Protein AF-0000000075452013 (afdb_homodimer)

Foldseek 3Di:
DKKKKK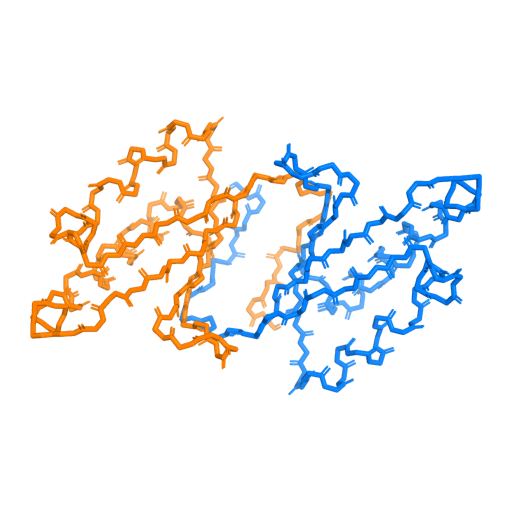AFADDPVCVVQVVVLVVLVVVCCVVQFWVDKDDDPVDPRMIITDGDDPDPVRVVVSVCPRPRVVVVGIDMDMDDDDDPDDDPDDPD/DKKKKKAFADDPVCVVQVVVLVVLVVVCCVVQFWVDKDDDPVDPRMIITDGDDPDPVRVVVSVCPRPRVVVVGIDMDMDDDDDPDDDPDDPD

InterPro domains:
  IPR005545 YCII-related [PF03795] (11-81)
  IPR011008 Dimeric alpha-beta barrel [SSF54909] (1-82)

Solvent-accessible surface area (backbone atoms only — not comparable to full-atom values): 9706 Å² total; per-residue (Å²): 72,33,44,33,41,34,42,43,48,84,51,72,67,38,64,73,39,45,67,58,36,49,51,45,53,49,49,39,32,75,69,59,34,32,42,30,34,29,45,33,71,69,46,84,56,28,31,39,34,35,33,50,57,96,39,71,67,58,41,49,57,59,54,62,67,31,57,40,47,73,70,67,29,39,47,79,47,78,39,40,29,52,66,75,45,69,46,63,64,67,87,114,72,34,44,33,41,33,42,44,47,84,51,70,67,39,65,74,40,45,68,59,34,50,51,45,54,50,50,39,32,75,71,58,34,32,41,30,32,29,44,33,70,68,47,82,56,26,32,38,34,34,33,50,56,96,40,72,67,57,42,51,58,59,54,62,67,32,59,42,48,73,70,69,27,39,48,79,47,78,38,41,30,52,68,74,45,70,46,64,64,68,87,116

Organism: Prevotella dentalis (strain ATCC 49559 / DSM 3688 / JCM 13448 / NCTC 12043 / ES 2772) (NCBI:txid908937)

Structure (mmCIF, N/CA/C/O backbone):
data_AF-0000000075452013-model_v1
#
loop_
_entity.id
_entity.type
_entity.pdbx_description
1 polymer 'YCII-related domain-containing protein'
#
loop_
_atom_site.group_PDB
_atom_site.id
_atom_site.type_symbol
_atom_site.label_atom_id
_atom_site.label_alt_id
_atom_site.label_comp_id
_atom_site.label_asym_id
_atom_site.label_entity_id
_atom_site.label_seq_id
_atom_site.pdbx_PDB_ins_code
_atom_site.Cartn_x
_atom_site.Cartn_y
_atom_site.Cartn_z
_atom_site.occupancy
_atom_site.B_iso_or_equiv
_atom_site.auth_seq_id
_atom_site.auth_comp_id
_atom_site.auth_asym_id
_atom_site.auth_atom_id
_atom_site.pdbx_PDB_model_num
ATOM 1 N N . MET A 1 1 ? -8.961 0.998 -5.355 1 97.12 1 MET A N 1
ATOM 2 C CA . MET A 1 1 ? -7.574 0.54 -5.305 1 97.12 1 MET A CA 1
ATOM 3 C C . MET A 1 1 ? -7.34 -0.344 -4.082 1 97.12 1 MET A C 1
ATOM 5 O O . MET A 1 1 ? -8.102 -0.283 -3.113 1 97.12 1 MET A O 1
ATOM 9 N N . PHE A 1 2 ? -6.344 -1.222 -4.195 1 98.69 2 PHE A N 1
ATOM 10 C CA . PHE A 1 2 ? -6.074 -2.162 -3.115 1 98.69 2 PHE A CA 1
ATOM 11 C C . PHE A 1 2 ? -4.578 -2.238 -2.826 1 98.69 2 PHE A C 1
ATOM 13 O O . PHE A 1 2 ? -3.76 -2.166 -3.744 1 98.69 2 PHE A O 1
ATOM 20 N N . ILE A 1 3 ? -4.238 -2.389 -1.562 1 98.62 3 ILE A N 1
ATOM 21 C CA . ILE A 1 3 ? -2.92 -2.824 -1.12 1 98.62 3 ILE A CA 1
ATOM 22 C C . ILE A 1 3 ? -2.986 -4.273 -0.643 1 98.62 3 ILE A C 1
ATOM 24 O O . ILE A 1 3 ? -3.836 -4.625 0.181 1 98.62 3 ILE A O 1
ATOM 28 N N . VAL A 1 4 ? -2.129 -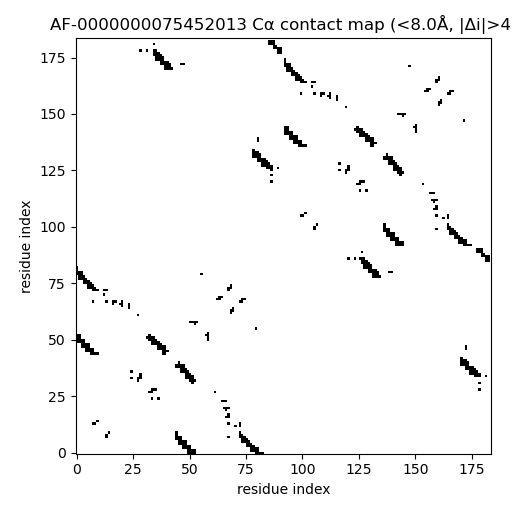5.027 -1.164 1 98.88 4 VAL A N 1
ATOM 29 C CA . VAL A 1 4 ? -2.068 -6.438 -0.792 1 98.88 4 VAL A CA 1
ATOM 30 C C . VAL A 1 4 ? -0.715 -6.746 -0.155 1 98.88 4 VAL A C 1
ATOM 32 O O . VAL A 1 4 ? 0.332 -6.508 -0.762 1 98.88 4 VAL A O 1
ATOM 35 N N . ASP A 1 5 ? -0.75 -7.168 1.035 1 98.62 5 ASP A N 1
ATOM 36 C CA . ASP A 1 5 ? 0.431 -7.723 1.688 1 98.62 5 ASP A CA 1
ATOM 37 C C . ASP A 1 5 ? 0.481 -9.242 1.531 1 98.62 5 ASP A C 1
ATOM 39 O O . ASP A 1 5 ? -0.465 -9.938 1.898 1 98.62 5 ASP A O 1
ATOM 43 N N . ALA A 1 6 ? 1.51 -9.711 0.998 1 98.81 6 ALA A N 1
ATOM 44 C CA . ALA A 1 6 ? 1.697 -11.141 0.771 1 98.81 6 ALA A CA 1
ATOM 45 C C . ALA A 1 6 ? 2.715 -11.727 1.748 1 98.81 6 ALA A C 1
ATOM 47 O O . ALA A 1 6 ? 3.922 -11.523 1.587 1 98.81 6 ALA A O 1
ATOM 48 N N . LYS A 1 7 ? 2.258 -12.477 2.678 1 98.81 7 LYS A N 1
ATOM 49 C CA . LYS A 1 7 ? 3.145 -13.188 3.6 1 98.81 7 LYS A CA 1
ATOM 50 C C . LYS A 1 7 ? 3.488 -14.578 3.076 1 98.81 7 LYS A C 1
ATOM 52 O O . LYS A 1 7 ? 2.627 -15.453 3.02 1 98.81 7 LYS A O 1
ATOM 57 N N . VAL A 1 8 ? 4.715 -14.758 2.777 1 98.75 8 VAL A N 1
ATOM 58 C CA . VAL A 1 8 ? 5.152 -15.992 2.143 1 98.75 8 VAL A CA 1
ATOM 59 C C . VAL A 1 8 ? 5.805 -16.906 3.18 1 98.75 8 VAL A C 1
ATOM 61 O O . VAL A 1 8 ? 6.617 -16.453 3.992 1 98.75 8 VAL A O 1
ATOM 64 N N . THR A 1 9 ? 5.449 -18.141 3.203 1 98.44 9 THR A N 1
ATOM 65 C CA . THR A 1 9 ? 6.062 -19.156 4.062 1 98.44 9 THR A CA 1
ATOM 66 C C . THR A 1 9 ? 7.293 -19.766 3.395 1 98.44 9 THR A C 1
ATOM 68 O O . THR A 1 9 ? 7.176 -20.453 2.379 1 98.44 9 THR A O 1
ATOM 71 N N . PRO A 1 10 ? 8.367 -19.516 4.012 1 97.75 10 PRO A N 1
ATOM 72 C CA . PRO A 1 10 ? 9.57 -20.062 3.383 1 97.75 10 PRO A CA 1
ATOM 73 C C . PRO A 1 10 ? 9.625 -21.594 3.443 1 97.75 10 PRO A C 1
ATOM 75 O O . PRO A 1 10 ? 9.062 -22.188 4.359 1 97.75 10 PRO A O 1
ATOM 78 N N . GLY A 1 11 ? 10.305 -22.203 2.492 1 97.69 11 GLY A N 1
ATOM 79 C CA . GLY A 1 11 ? 10.484 -23.641 2.434 1 97.69 11 GLY A CA 1
ATOM 80 C C . GLY A 1 11 ? 10.789 -24.156 1.035 1 97.69 11 GLY A C 1
ATOM 81 O O . GLY A 1 11 ? 10.859 -23.375 0.088 1 97.69 11 GLY A O 1
ATOM 82 N N . GLU A 1 12 ? 10.984 -25.406 0.966 1 97.81 12 GLU A N 1
ATOM 83 C CA . GLU A 1 12 ? 11.344 -26.031 -0.303 1 97.81 12 GLU A CA 1
ATOM 84 C C . GLU A 1 12 ? 10.227 -25.859 -1.33 1 97.81 12 GLU A C 1
ATOM 86 O O . GLU A 1 12 ? 10.484 -25.594 -2.502 1 97.81 12 GLU A O 1
ATOM 91 N N . GLN A 1 13 ? 9.023 -25.984 -0.861 1 98 13 GLN A N 1
ATOM 92 C CA . GLN A 1 13 ? 7.898 -25.828 -1.774 1 98 13 GLN A CA 1
ATOM 93 C C . GLN A 1 13 ? 7.836 -24.406 -2.342 1 98 13 GLN A C 1
ATOM 95 O O . GLN A 1 13 ? 7.652 -24.234 -3.547 1 98 13 GLN A O 1
ATOM 100 N N . THR A 1 14 ? 7.988 -23.484 -1.478 1 98.31 14 THR A N 1
ATOM 101 C CA . THR A 1 14 ? 8.008 -22.094 -1.912 1 98.31 14 THR A CA 1
ATOM 102 C C . THR A 1 14 ? 9.125 -21.859 -2.924 1 98.31 14 THR A C 1
ATOM 104 O O . THR A 1 14 ? 8.898 -21.266 -3.984 1 98.31 14 THR A O 1
ATOM 107 N N . ARG A 1 15 ? 10.266 -22.422 -2.629 1 97.75 15 ARG A N 1
ATOM 108 C CA . ARG A 1 15 ? 11.414 -22.219 -3.498 1 97.75 15 ARG A CA 1
ATOM 109 C C . ARG A 1 15 ? 11.164 -22.812 -4.883 1 97.75 15 ARG A C 1
ATOM 111 O O . ARG A 1 15 ? 11.617 -22.25 -5.887 1 97.75 15 ARG A O 1
ATOM 118 N N . SER A 1 16 ? 10.492 -23.859 -4.883 1 98.06 16 SER A N 1
ATOM 119 C CA . SER A 1 16 ? 10.219 -24.531 -6.148 1 98.06 16 SER A CA 1
ATOM 120 C C . SER A 1 16 ? 9.172 -23.781 -6.965 1 98.06 16 SER A C 1
ATOM 122 O O . SER A 1 16 ? 9.055 -23.984 -8.172 1 98.06 16 SER A O 1
ATOM 124 N N . LEU A 1 17 ? 8.391 -22.844 -6.344 1 98.5 17 LEU A N 1
ATOM 125 C CA . LEU A 1 17 ? 7.246 -22.219 -7.004 1 98.5 17 LEU A CA 1
ATOM 126 C C . LEU A 1 17 ? 7.496 -20.734 -7.238 1 98.5 17 LEU A C 1
ATOM 128 O O . LEU A 1 17 ? 6.691 -20.062 -7.883 1 98.5 17 LEU A O 1
ATOM 132 N N . ILE A 1 18 ? 8.594 -20.25 -6.84 1 97.75 18 ILE A N 1
ATOM 133 C CA . ILE A 1 18 ? 8.844 -18.812 -6.832 1 97.75 18 ILE A CA 1
ATOM 134 C C . ILE A 1 18 ? 8.852 -18.281 -8.266 1 97.75 18 ILE A C 1
ATOM 136 O O . ILE A 1 18 ? 8.312 -17.203 -8.539 1 97.75 18 ILE A O 1
ATOM 140 N N . SER A 1 19 ? 9.5 -19.031 -9.195 1 98.19 19 SER A N 1
ATOM 141 C CA . SER A 1 19 ? 9.547 -18.578 -10.586 1 98.19 19 SER A CA 1
ATOM 142 C C . SER A 1 19 ? 8.148 -18.5 -11.188 1 98.19 19 SER A C 1
ATOM 144 O O . SER A 1 19 ? 7.836 -17.547 -11.906 1 98.19 19 SER A O 1
ATOM 146 N N . VAL A 1 20 ? 7.301 -19.422 -10.914 1 98.38 20 VAL A N 1
ATOM 147 C CA . VAL A 1 20 ? 5.941 -19.422 -11.445 1 98.38 20 VAL A CA 1
ATOM 148 C C . VAL A 1 20 ? 5.113 -18.328 -10.773 1 98.38 20 VAL A C 1
ATOM 150 O O . VAL A 1 20 ? 4.254 -17.719 -11.406 1 98.38 20 VAL A O 1
ATOM 153 N N . HIS A 1 21 ? 5.363 -18.156 -9.516 1 98.62 21 HIS A N 1
ATOM 154 C CA . HIS A 1 21 ? 4.75 -17.031 -8.812 1 98.62 21 HIS A CA 1
ATOM 155 C C . HIS A 1 21 ? 5.105 -15.703 -9.469 1 98.62 21 HIS A C 1
ATOM 157 O O . HIS A 1 21 ? 4.234 -14.859 -9.688 1 98.62 21 HIS A O 1
ATOM 163 N N . GLU A 1 22 ? 6.344 -15.562 -9.797 1 98.19 22 GLU A N 1
ATOM 164 C CA . GLU A 1 22 ? 6.789 -14.344 -10.461 1 98.19 22 GLU A CA 1
ATOM 165 C C . GLU A 1 22 ? 6.102 -14.164 -11.812 1 98.19 22 GLU A C 1
ATOM 167 O O . GLU A 1 22 ? 5.73 -13.055 -12.18 1 98.19 22 GLU A O 1
ATOM 172 N N . GLU A 1 23 ? 5.969 -15.234 -12.555 1 98.69 23 GLU A N 1
ATOM 173 C CA . GLU A 1 23 ? 5.258 -15.195 -13.828 1 98.69 23 GLU A CA 1
ATOM 174 C C . GLU A 1 23 ? 3.807 -14.773 -13.633 1 98.69 23 GLU A C 1
ATOM 176 O O . GLU A 1 23 ? 3.275 -13.984 -14.43 1 98.69 23 GLU A O 1
ATOM 181 N N . PHE A 1 24 ? 3.232 -15.289 -12.594 1 98.88 24 PHE A N 1
ATOM 182 C CA . PHE A 1 24 ? 1.869 -14.914 -12.242 1 98.88 24 PHE A CA 1
ATOM 183 C C . PHE A 1 24 ? 1.77 -13.406 -11.992 1 98.88 24 PHE A C 1
ATOM 185 O O . PHE A 1 24 ? 0.885 -12.742 -12.531 1 98.88 24 PHE A O 1
ATOM 192 N N . LEU A 1 25 ? 2.688 -12.844 -11.195 1 98.81 25 LEU A N 1
ATOM 193 C CA . LEU A 1 25 ? 2.691 -11.422 -10.891 1 98.81 25 LEU A CA 1
ATOM 194 C C . LEU A 1 25 ? 2.832 -10.594 -12.164 1 98.81 25 LEU A C 1
ATOM 196 O O . LEU A 1 25 ? 2.094 -9.625 -12.367 1 98.81 25 LEU A O 1
ATOM 200 N N . ASN A 1 26 ? 3.758 -11.062 -12.984 1 98.69 26 ASN A N 1
ATOM 201 C CA . ASN A 1 26 ? 3.994 -10.352 -14.234 1 98.69 26 ASN A CA 1
ATOM 202 C C . ASN A 1 26 ? 2.766 -10.383 -15.141 1 98.69 26 ASN A C 1
ATOM 204 O O . ASN A 1 26 ? 2.432 -9.391 -15.781 1 98.69 26 ASN A O 1
ATOM 208 N N . LYS A 1 27 ? 2.141 -11.523 -15.211 1 98.75 27 LYS A N 1
ATOM 209 C CA . LYS A 1 27 ? 0.938 -11.664 -16.016 1 98.75 27 LYS A CA 1
ATOM 210 C C . LYS A 1 27 ? -0.158 -10.711 -15.555 1 98.75 27 LYS A C 1
ATOM 212 O O . LYS A 1 27 ? -0.763 -10.008 -16.359 1 98.75 27 LYS A O 1
ATOM 217 N N . LYS A 1 28 ? -0.445 -10.695 -14.281 1 98.62 28 LYS A N 1
ATOM 218 C CA . LYS A 1 28 ? -1.483 -9.828 -13.727 1 98.62 28 LYS A CA 1
ATOM 219 C C . LYS A 1 28 ? -1.13 -8.352 -13.914 1 98.62 28 LYS A C 1
ATOM 221 O O . LYS A 1 28 ? -2.014 -7.516 -14.102 1 98.62 28 LYS A O 1
ATOM 226 N N . PHE A 1 29 ? 0.162 -8.062 -13.852 1 98.31 29 PHE A N 1
ATOM 227 C CA . PHE A 1 29 ? 0.644 -6.719 -14.141 1 98.31 29 PHE A CA 1
ATOM 228 C C . PHE A 1 29 ? 0.36 -6.34 -15.586 1 98.31 29 PHE A C 1
ATOM 230 O O . PHE A 1 29 ? -0.188 -5.27 -15.859 1 98.31 29 PHE A O 1
ATOM 237 N N . ASP A 1 30 ? 0.65 -7.242 -16.484 1 97.62 30 ASP A N 1
ATOM 238 C CA . ASP A 1 30 ? 0.463 -7 -17.906 1 97.62 30 ASP A CA 1
ATOM 239 C C . ASP A 1 30 ? -1.019 -6.871 -18.25 1 97.62 30 ASP A C 1
ATOM 241 O O . ASP A 1 30 ? -1.382 -6.168 -19.203 1 97.62 30 ASP A O 1
ATOM 245 N N . GLU A 1 31 ? -1.839 -7.504 -17.484 1 97.25 31 GLU A N 1
ATOM 246 C CA . GLU A 1 31 ? -3.285 -7.422 -17.656 1 97.25 31 GLU A CA 1
ATOM 247 C C . GLU A 1 31 ? -3.838 -6.117 -17.094 1 97.25 31 GLU A C 1
ATOM 249 O O . GLU A 1 31 ? -5.016 -5.801 -17.281 1 97.25 31 GLU A O 1
ATOM 254 N N . GLY A 1 32 ? -3.062 -5.395 -16.344 1 96.06 32 GLY A N 1
ATOM 255 C CA . GLY A 1 32 ? -3.463 -4.105 -15.805 1 96.06 32 GLY A CA 1
ATOM 256 C C . GLY A 1 32 ? -4.098 -4.203 -14.43 1 96.06 32 GLY A C 1
ATOM 257 O O . GLY A 1 32 ? -4.586 -3.207 -13.898 1 96.06 32 GLY A O 1
ATOM 258 N N . ILE A 1 33 ? -4.105 -5.367 -13.867 1 97.69 33 ILE A N 1
ATOM 259 C CA . ILE A 1 33 ? -4.727 -5.598 -12.562 1 97.69 33 ILE A CA 1
ATOM 260 C C . ILE A 1 33 ? -3.783 -5.145 -11.453 1 97.69 33 ILE A C 1
ATOM 262 O O . ILE A 1 33 ? -4.195 -4.445 -10.523 1 97.69 33 ILE A O 1
ATOM 266 N N . PHE A 1 34 ? -2.506 -5.617 -11.57 1 98.44 34 PHE A N 1
ATOM 267 C CA . PHE A 1 34 ? -1.479 -5.109 -10.672 1 98.44 34 PHE A CA 1
ATOM 268 C C . PHE A 1 34 ? -0.802 -3.879 -11.266 1 98.44 34 PHE A C 1
ATOM 270 O O . PHE A 1 34 ? -0.342 -3.91 -12.406 1 98.44 34 PHE A O 1
ATOM 277 N N . VAL A 1 35 ? -0.762 -2.824 -10.508 1 97.06 35 VAL A N 1
ATOM 278 C CA . VAL A 1 35 ? -0.152 -1.607 -11.039 1 97.06 35 VAL A CA 1
ATOM 279 C C . VAL A 1 35 ? 1.26 -1.452 -10.477 1 97.06 35 VAL A C 1
ATOM 281 O O . VAL A 1 35 ? 2.066 -0.689 -11.016 1 97.06 35 VAL A O 1
ATOM 284 N N . MET A 1 36 ? 1.529 -2.172 -9.383 1 97.62 36 MET A N 1
ATOM 285 C CA . MET A 1 36 ? 2.846 -2.207 -8.758 1 97.62 36 MET A CA 1
ATOM 286 C C . MET A 1 36 ? 3.012 -3.463 -7.906 1 97.62 36 MET A C 1
ATOM 288 O O . MET A 1 36 ? 2.062 -3.908 -7.254 1 97.62 36 MET A O 1
ATOM 292 N N . PHE A 1 37 ? 4.172 -3.988 -7.906 1 98.56 37 PHE A N 1
ATOM 293 C CA . PHE A 1 37 ? 4.457 -5.074 -6.977 1 98.56 37 PHE A CA 1
ATOM 294 C C . PHE A 1 37 ? 5.957 -5.203 -6.738 1 98.56 37 PHE A C 1
ATOM 296 O O . PHE A 1 37 ? 6.762 -4.719 -7.535 1 98.56 37 PHE A O 1
ATOM 303 N N . GLY A 1 38 ? 6.277 -5.824 -5.625 1 98.31 38 GLY A N 1
ATOM 304 C CA . GLY A 1 38 ? 7.676 -6.047 -5.289 1 98.31 38 GLY A CA 1
ATOM 305 C C . GLY A 1 38 ? 7.871 -6.617 -3.898 1 98.31 38 GLY A C 1
ATOM 306 O O . GLY A 1 38 ? 6.902 -6.891 -3.189 1 98.31 38 GLY A O 1
ATOM 307 N N . LEU A 1 39 ? 9.094 -6.785 -3.516 1 98.19 39 LEU A N 1
ATOM 308 C CA . LEU A 1 39 ? 9.445 -7.371 -2.227 1 98.19 39 LEU A CA 1
ATOM 309 C C . LEU A 1 39 ? 9.406 -6.32 -1.122 1 98.19 39 LEU A C 1
ATOM 311 O O . LEU A 1 39 ? 9.859 -5.188 -1.318 1 98.19 39 LEU A O 1
ATOM 315 N N . ASN A 1 40 ? 8.805 -6.684 0.011 1 98.5 40 ASN A N 1
ATOM 316 C CA . ASN A 1 40 ? 8.844 -5.836 1.195 1 98.5 40 ASN A CA 1
ATOM 317 C C . ASN A 1 40 ? 10.211 -5.871 1.866 1 98.5 40 ASN A C 1
ATOM 319 O O . ASN A 1 40 ? 10.805 -6.941 2.016 1 98.5 40 ASN A O 1
ATOM 323 N N . LYS A 1 41 ? 10.703 -4.75 2.195 1 98 41 LYS A N 1
ATOM 324 C CA . LYS A 1 41 ? 12.039 -4.668 2.775 1 98 41 LYS A CA 1
ATOM 325 C C . LYS A 1 41 ? 11.977 -4.543 4.297 1 98 41 LYS A C 1
ATOM 327 O O . LYS A 1 41 ? 12.984 -4.723 4.98 1 98 41 LYS A O 1
ATOM 332 N N . THR A 1 42 ? 10.773 -4.215 4.785 1 98.06 42 THR A N 1
ATOM 333 C CA . THR A 1 42 ? 10.57 -4.039 6.219 1 98.06 42 THR A CA 1
ATOM 334 C C . THR A 1 42 ? 10.234 -5.371 6.883 1 98.06 42 THR A C 1
ATOM 336 O O . THR A 1 42 ? 10.719 -5.66 7.98 1 98.06 42 THR A O 1
ATOM 339 N N . LEU A 1 43 ? 9.438 -6.195 6.23 1 96.88 43 LEU A N 1
ATOM 340 C CA . LEU A 1 43 ? 8.992 -7.492 6.73 1 96.88 43 LEU A CA 1
ATOM 341 C C . LEU A 1 43 ? 9.633 -8.625 5.938 1 96.88 43 LEU A C 1
ATOM 343 O O . LEU A 1 43 ? 9.656 -8.594 4.703 1 96.88 43 LEU A O 1
ATOM 347 N N . GLU A 1 44 ? 10.133 -9.648 6.594 1 96.88 44 GLU A N 1
ATOM 348 C CA . GLU A 1 44 ? 10.742 -10.797 5.93 1 96.88 44 GLU A CA 1
ATOM 349 C C . GLU A 1 44 ? 9.688 -11.672 5.262 1 96.88 44 GLU A C 1
ATOM 351 O O . GLU A 1 44 ? 8.602 -11.875 5.809 1 96.88 44 GLU A O 1
ATOM 356 N N . TRP A 1 45 ? 10.07 -12.102 4.105 1 97.81 45 TRP A N 1
ATOM 357 C CA . TRP A 1 45 ? 9.227 -13.016 3.348 1 97.81 45 TRP A CA 1
ATOM 358 C C . TRP A 1 45 ? 7.84 -12.422 3.113 1 97.81 45 TRP A C 1
ATOM 360 O O . TRP A 1 45 ? 6.824 -13.102 3.273 1 97.81 45 TRP A O 1
ATOM 370 N N . HIS A 1 46 ? 7.859 -11.156 2.885 1 98.62 46 HIS A N 1
ATOM 371 C CA . HIS A 1 46 ? 6.637 -10.461 2.504 1 98.62 46 HIS A CA 1
ATOM 372 C C . HIS A 1 46 ? 6.785 -9.789 1.142 1 98.62 46 HIS A C 1
ATOM 374 O O . HIS A 1 46 ? 7.879 -9.352 0.776 1 98.62 46 HIS A O 1
ATOM 380 N N . GLY A 1 47 ? 5.723 -9.719 0.396 1 98.56 47 GLY A N 1
ATOM 381 C CA . GLY A 1 47 ? 5.602 -8.93 -0.816 1 98.56 47 GLY A CA 1
ATOM 382 C C . GLY A 1 47 ? 4.488 -7.902 -0.75 1 98.56 47 GLY A C 1
ATOM 383 O O . GLY A 1 47 ? 3.58 -8.016 0.078 1 98.56 47 GLY A O 1
ATOM 384 N N . THR A 1 48 ? 4.633 -6.941 -1.562 1 98.69 48 THR A N 1
ATOM 385 C CA . THR A 1 48 ? 3.645 -5.875 -1.652 1 98.69 48 THR A CA 1
ATOM 386 C C . THR A 1 48 ? 3.086 -5.773 -3.068 1 98.69 48 THR A C 1
ATOM 388 O O . THR A 1 48 ? 3.842 -5.801 -4.043 1 98.69 48 THR A O 1
ATOM 391 N N . ILE A 1 49 ? 1.815 -5.691 -3.156 1 98.81 49 ILE A N 1
ATOM 392 C CA . ILE A 1 49 ? 1.121 -5.488 -4.422 1 98.81 49 ILE A CA 1
ATOM 393 C C . ILE A 1 49 ? 0.136 -4.328 -4.293 1 98.81 49 ILE A C 1
ATOM 395 O O . ILE A 1 49 ? -0.608 -4.246 -3.312 1 98.81 49 ILE A O 1
ATOM 399 N N . ILE A 1 50 ? 0.16 -3.42 -5.168 1 98.5 50 ILE A N 1
ATOM 400 C CA . ILE A 1 50 ? -0.914 -2.451 -5.363 1 98.5 50 ILE A CA 1
ATOM 401 C C . ILE A 1 50 ? -1.725 -2.818 -6.602 1 98.5 50 ILE A C 1
ATOM 403 O O . ILE A 1 50 ? -1.16 -3.057 -7.672 1 98.5 50 ILE A O 1
ATOM 407 N N . ALA A 1 51 ? -3.018 -2.875 -6.465 1 98.5 51 ALA A N 1
ATOM 408 C CA . ALA A 1 51 ? -3.85 -3.434 -7.527 1 98.5 51 ALA A CA 1
ATOM 409 C C . ALA A 1 51 ? -5.09 -2.574 -7.762 1 98.5 51 ALA A C 1
ATOM 411 O O . ALA A 1 51 ? -5.516 -1.833 -6.875 1 98.5 51 ALA A O 1
ATOM 412 N N . LYS A 1 52 ? -5.594 -2.645 -8.961 1 96.81 52 LYS A N 1
ATOM 413 C CA . LYS A 1 52 ? -6.883 -2.098 -9.375 1 96.81 52 LYS A CA 1
ATOM 414 C C . LYS A 1 52 ? -7.867 -3.213 -9.719 1 96.81 52 LYS A C 1
ATOM 416 O O . LYS A 1 52 ? -7.551 -4.105 -10.508 1 96.81 52 LYS A O 1
ATOM 421 N N . ALA A 1 53 ? -9.008 -3.182 -9.125 1 96.56 53 ALA A N 1
ATOM 422 C CA . ALA A 1 53 ? -10.086 -4.117 -9.438 1 96.56 53 ALA A CA 1
ATOM 423 C C . ALA A 1 53 ? -11.453 -3.494 -9.164 1 96.56 53 ALA A C 1
ATOM 425 O O . ALA A 1 53 ? -11.57 -2.568 -8.359 1 96.56 53 ALA A O 1
ATOM 426 N N . GLU A 1 54 ? -12.477 -4.039 -9.773 1 96.12 54 GLU A N 1
ATOM 427 C CA . GLU A 1 54 ? -13.82 -3.492 -9.648 1 96.12 54 GLU A CA 1
ATOM 428 C C . GLU A 1 54 ? -14.406 -3.785 -8.266 1 96.12 54 GLU A C 1
ATOM 430 O O . GLU A 1 54 ? -15.367 -3.141 -7.844 1 96.12 54 GLU A O 1
ATOM 435 N N . SER A 1 55 ? -13.914 -4.859 -7.625 1 97.62 55 SER A N 1
ATOM 436 C CA . SER A 1 55 ? -14.375 -5.258 -6.297 1 97.62 55 SER A CA 1
ATOM 437 C C . SER A 1 55 ? -13.328 -6.109 -5.586 1 97.62 55 SER A C 1
ATOM 439 O O . SER A 1 55 ? -12.391 -6.609 -6.211 1 97.62 55 SER A O 1
ATOM 441 N N . LEU A 1 56 ? -13.484 -6.207 -4.305 1 98.06 56 LEU A N 1
ATOM 442 C CA . LEU A 1 56 ? -12.641 -7.105 -3.523 1 98.06 56 LEU A CA 1
ATOM 443 C C . LEU A 1 56 ? -12.742 -8.539 -4.039 1 98.06 56 LEU A C 1
ATOM 445 O O . LEU A 1 56 ? -11.727 -9.234 -4.156 1 98.06 56 LEU A O 1
ATOM 449 N N . GLU A 1 57 ? -13.969 -8.984 -4.344 1 98.44 57 GLU A N 1
ATOM 450 C CA . GLU A 1 57 ? -14.203 -10.336 -4.844 1 98.44 57 GLU A CA 1
ATOM 451 C C . GLU A 1 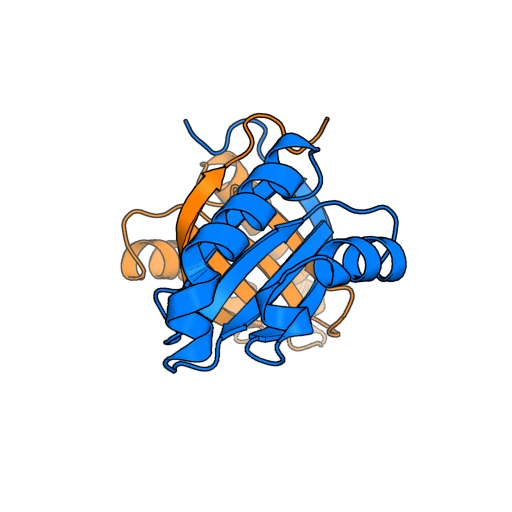57 ? -13.43 -10.586 -6.137 1 98.44 57 GLU A C 1
ATOM 453 O O . GLU A 1 57 ? -12.789 -11.625 -6.297 1 98.44 57 GLU A O 1
ATOM 458 N N . THR A 1 58 ? -13.484 -9.617 -7.047 1 98.62 58 THR A N 1
ATOM 459 C CA . THR A 1 58 ? -12.773 -9.734 -8.312 1 98.62 58 THR A CA 1
ATOM 460 C C . THR A 1 58 ? -11.266 -9.852 -8.078 1 98.62 58 THR A C 1
ATOM 462 O O . THR A 1 58 ? -10.602 -10.688 -8.695 1 98.62 58 THR A O 1
ATOM 465 N N . LEU A 1 59 ? -10.75 -9.031 -7.152 1 98.81 59 LEU A N 1
ATOM 466 C CA . LEU A 1 59 ? -9.328 -9.109 -6.848 1 98.81 59 LEU A CA 1
ATOM 467 C C . LEU A 1 59 ? -8.969 -10.469 -6.27 1 98.81 59 LEU A C 1
ATOM 469 O O . LEU A 1 59 ? -7.945 -11.055 -6.633 1 98.81 59 LEU A O 1
ATOM 473 N N . GLN A 1 60 ? -9.797 -10.977 -5.379 1 98.69 60 GLN A N 1
ATOM 474 C CA . GLN A 1 60 ? -9.555 -12.273 -4.754 1 98.69 60 GLN A CA 1
ATOM 475 C C . GLN A 1 60 ? -9.562 -13.391 -5.793 1 98.69 60 GLN A C 1
ATOM 477 O O . GLN A 1 60 ? -8.805 -14.352 -5.676 1 98.69 60 GLN A O 1
ATOM 482 N N . GLU A 1 61 ? -10.414 -13.258 -6.805 1 98.69 61 GLU A N 1
ATOM 483 C CA . GLU A 1 61 ? -10.414 -14.227 -7.898 1 98.69 61 GLU A CA 1
ATOM 484 C C . GLU A 1 61 ? -9.086 -14.219 -8.641 1 98.69 61 GLU A C 1
ATOM 486 O O . GLU A 1 61 ? -8.562 -15.281 -9 1 98.69 61 GLU A O 1
ATOM 491 N N . HIS A 1 62 ? -8.562 -13.055 -8.891 1 98.81 62 HIS A N 1
ATOM 492 C CA . HIS A 1 62 ? -7.258 -12.953 -9.531 1 98.81 62 HIS A CA 1
ATOM 493 C C . HIS A 1 62 ? -6.164 -13.547 -8.656 1 98.81 62 HIS A C 1
ATOM 495 O O . HIS A 1 62 ? -5.336 -14.328 -9.133 1 98.81 62 HIS A O 1
ATOM 501 N N . LEU A 1 63 ? -6.18 -13.234 -7.344 1 98.88 63 LEU A N 1
ATOM 502 C CA . LEU A 1 63 ? -5.152 -13.703 -6.422 1 98.88 63 LEU A CA 1
ATOM 503 C C . LEU A 1 63 ? -5.211 -15.219 -6.266 1 98.88 63 LEU A C 1
ATOM 505 O O . LEU A 1 63 ? -4.188 -15.859 -6.023 1 98.88 63 LEU A O 1
ATOM 509 N N . ALA A 1 64 ? -6.391 -15.758 -6.457 1 98.75 64 ALA A N 1
ATOM 510 C CA . ALA A 1 64 ? -6.59 -17.203 -6.305 1 98.75 64 ALA A CA 1
ATOM 511 C C . ALA A 1 64 ? -5.82 -17.984 -7.367 1 98.75 64 ALA A C 1
ATOM 513 O O . ALA A 1 64 ? -5.621 -19.188 -7.242 1 98.75 64 ALA A O 1
ATOM 514 N N . GLU A 1 65 ? -5.383 -17.328 -8.383 1 98.75 65 GLU A N 1
ATOM 515 C CA . GLU A 1 65 ? -4.625 -17.953 -9.461 1 98.75 65 GLU A CA 1
ATOM 516 C C . GLU A 1 65 ? -3.152 -18.109 -9.086 1 98.75 65 GLU A C 1
ATOM 518 O O . GLU A 1 65 ? -2.396 -18.797 -9.773 1 98.75 65 GLU A O 1
ATOM 523 N N . ASP A 1 66 ? -2.688 -17.531 -8.008 1 98.88 66 ASP A N 1
ATOM 524 C CA . ASP A 1 66 ? -1.291 -17.594 -7.59 1 98.88 66 ASP A CA 1
ATOM 525 C C . ASP A 1 66 ? -0.899 -19 -7.164 1 98.88 66 ASP A C 1
ATOM 527 O O . ASP A 1 66 ? -1.467 -19.547 -6.215 1 98.88 66 ASP A O 1
ATOM 531 N N . PRO A 1 67 ? 0.07 -19.531 -7.762 1 98.81 67 PRO A N 1
ATOM 532 C CA . PRO A 1 67 ? 0.506 -20.891 -7.402 1 98.81 67 PRO A CA 1
ATOM 533 C C . PRO A 1 67 ? 0.922 -21 -5.941 1 98.81 67 PRO A C 1
ATOM 535 O O . PRO A 1 67 ? 0.74 -22.062 -5.324 1 98.81 67 PRO A O 1
ATOM 538 N N . LEU A 1 68 ? 1.487 -19.969 -5.309 1 98.81 68 LEU A N 1
ATOM 539 C CA . LEU A 1 68 ? 1.867 -20.016 -3.902 1 98.81 68 LEU A CA 1
ATOM 540 C C . LEU A 1 68 ? 0.634 -20.094 -3.008 1 98.81 68 LEU A C 1
ATOM 542 O O . LEU A 1 68 ? 0.661 -20.75 -1.967 1 98.81 68 LEU A O 1
ATOM 546 N N . LEU A 1 69 ? -0.373 -19.359 -3.434 1 98.81 69 LEU A N 1
ATOM 547 C CA . LEU A 1 69 ? -1.606 -19.438 -2.658 1 98.81 69 LEU A CA 1
ATOM 548 C C . LEU A 1 69 ? -2.213 -20.844 -2.738 1 98.81 69 LEU A C 1
ATOM 550 O O . LEU A 1 69 ? -2.605 -21.406 -1.719 1 98.81 69 LEU A O 1
ATOM 554 N N . LYS A 1 70 ? -2.268 -21.391 -3.941 1 98.62 70 LYS A N 1
ATOM 555 C CA . LYS A 1 70 ? -2.814 -22.719 -4.168 1 98.62 70 LYS A CA 1
ATOM 556 C C . LYS A 1 70 ? -2.049 -23.766 -3.373 1 98.62 70 LYS A C 1
ATOM 558 O O . LYS A 1 70 ? -2.635 -24.75 -2.893 1 98.62 70 LYS A O 1
ATOM 563 N N . ALA A 1 71 ? -0.749 -23.547 -3.172 1 98.5 71 ALA A N 1
ATOM 564 C CA . ALA A 1 71 ? 0.119 -24.5 -2.479 1 98.5 71 ALA A CA 1
ATOM 565 C C . ALA A 1 71 ? 0.107 -24.25 -0.972 1 98.5 71 ALA A C 1
ATOM 567 O O . ALA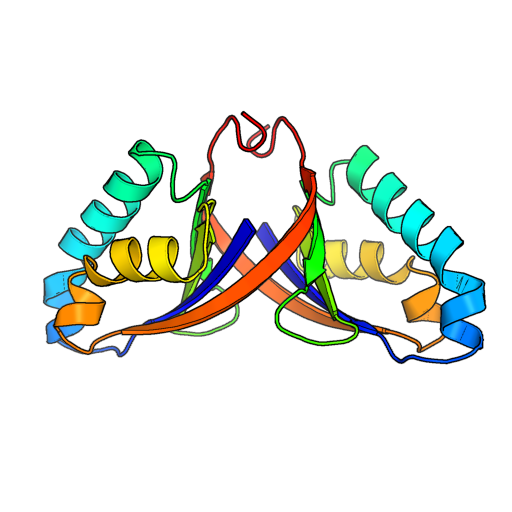 A 1 71 ? 0.724 -25 -0.21 1 98.5 71 ALA A O 1
ATOM 568 N N . GLY A 1 72 ? -0.591 -23.172 -0.533 1 98.44 72 GLY A N 1
ATOM 569 C CA . GLY A 1 72 ? -0.632 -22.828 0.881 1 98.44 72 GLY A CA 1
ATOM 570 C C . GLY A 1 72 ? 0.643 -22.172 1.375 1 98.44 72 GLY A C 1
ATOM 571 O O . GLY A 1 72 ? 0.961 -22.234 2.564 1 98.44 72 GLY A O 1
ATOM 572 N N . CYS A 1 73 ? 1.441 -21.516 0.48 1 98.75 73 CYS A N 1
ATOM 573 C CA . CYS A 1 73 ? 2.756 -20.984 0.808 1 98.75 73 CYS A CA 1
ATOM 574 C C . CYS A 1 73 ? 2.697 -19.469 0.959 1 98.75 73 CYS A C 1
ATOM 576 O O . CYS A 1 73 ? 3.719 -18.828 1.205 1 98.75 73 CYS A O 1
ATOM 578 N N . VAL A 1 74 ? 1.494 -18.891 0.83 1 98.88 74 VAL A N 1
ATOM 579 C CA . VAL A 1 74 ? 1.377 -17.438 0.989 1 98.88 74 VAL A CA 1
ATOM 580 C C . VAL A 1 74 ? 0.012 -17.094 1.581 1 98.88 74 VAL A C 1
ATOM 582 O O . VAL A 1 74 ? -0.972 -17.797 1.34 1 98.88 74 VAL A O 1
ATOM 585 N N . GLU A 1 75 ? -0.039 -16.156 2.377 1 98.75 75 GLU A N 1
ATOM 586 C CA . GLU A 1 75 ? -1.256 -15.547 2.906 1 98.75 75 GLU A CA 1
ATOM 587 C C . GLU A 1 75 ? -1.361 -14.078 2.5 1 98.75 75 GLU A C 1
ATOM 589 O O . GLU A 1 75 ? -0.412 -13.312 2.674 1 98.75 75 GLU A O 1
ATOM 594 N N . TYR A 1 76 ? -2.535 -13.703 1.952 1 98.81 76 TYR A N 1
ATOM 595 C CA . TYR A 1 76 ? -2.754 -12.32 1.528 1 98.81 76 TYR A CA 1
ATOM 596 C C . TYR A 1 76 ? -3.59 -11.562 2.553 1 98.81 76 TYR A C 1
ATOM 598 O O . TYR A 1 76 ? -4.59 -12.078 3.051 1 98.81 76 TYR A O 1
ATOM 606 N N . SER A 1 77 ? -3.178 -10.414 2.912 1 98.44 77 SER A N 1
ATOM 607 C CA . SER A 1 77 ? -3.99 -9.398 3.57 1 98.44 77 SER A CA 1
ATOM 608 C C . SER A 1 77 ? -4.301 -8.242 2.627 1 98.44 77 SER A C 1
ATOM 610 O O . SER A 1 77 ? -3.398 -7.68 2.006 1 98.44 77 SER A O 1
ATOM 612 N N . ILE A 1 78 ? -5.582 -7.945 2.498 1 98.75 78 ILE A N 1
ATOM 613 C CA . ILE A 1 78 ? -6.004 -6.992 1.479 1 98.75 78 ILE A CA 1
ATOM 614 C C . ILE A 1 78 ? -6.664 -5.785 2.145 1 98.75 78 ILE A C 1
ATOM 616 O O . ILE A 1 78 ? -7.543 -5.941 2.996 1 98.75 78 ILE A O 1
ATOM 620 N N . GLN A 1 79 ? -6.25 -4.641 1.799 1 98.38 79 GLN A N 1
ATOM 621 C CA . GLN A 1 79 ? -6.898 -3.395 2.195 1 98.38 79 GLN A CA 1
ATOM 622 C C . GLN A 1 79 ? -7.363 -2.604 0.976 1 98.38 79 GLN A C 1
ATOM 624 O O . GLN A 1 79 ? -6.605 -2.418 0.023 1 98.38 79 GLN A O 1
ATOM 629 N N . GLU A 1 80 ? -8.578 -2.154 1.042 1 98.62 80 GLU A N 1
ATOM 630 C CA . GLU A 1 80 ? -9.125 -1.273 0.015 1 98.62 80 GLU A CA 1
ATOM 631 C C . GLU A 1 80 ? -8.977 0.193 0.409 1 98.62 80 GLU A C 1
ATOM 633 O O . GLU A 1 80 ? -9.07 0.537 1.589 1 98.62 80 GLU A O 1
ATOM 638 N N . PHE A 1 81 ? -8.742 1.035 -0.569 1 97.69 81 PHE A N 1
ATOM 639 C CA . PHE A 1 81 ? -8.727 2.465 -0.282 1 97.69 81 PHE A CA 1
ATOM 640 C C . PHE A 1 81 ? -9.234 3.264 -1.477 1 97.69 81 PHE A C 1
ATOM 642 O O . PHE A 1 81 ? -9.148 2.803 -2.617 1 97.69 81 PHE A O 1
ATOM 649 N N . HIS A 1 82 ? -9.805 4.352 -1.188 1 96.94 82 HIS A N 1
ATOM 650 C CA . HIS A 1 82 ? -10.18 5.32 -2.211 1 96.94 82 HIS A CA 1
ATOM 65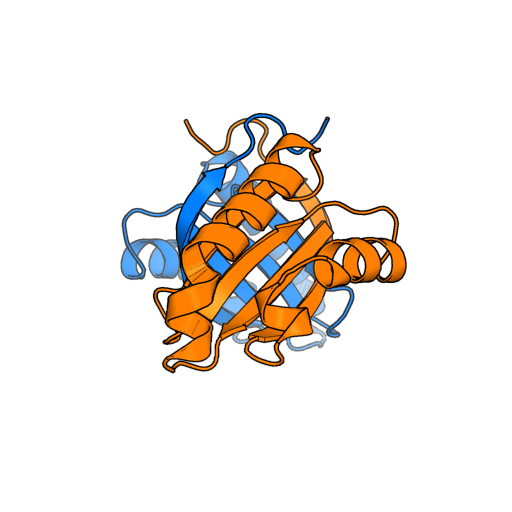1 C C . HIS A 1 82 ? -9.031 6.27 -2.523 1 96.94 82 HIS A C 1
ATOM 653 O O . HIS A 1 82 ? -8.75 7.191 -1.753 1 96.94 82 HIS A O 1
ATOM 659 N N . ALA A 1 83 ? -8.406 6.039 -3.646 1 96.5 83 ALA A N 1
ATOM 660 C CA . ALA A 1 83 ? -7.305 6.902 -4.051 1 96.5 83 ALA A CA 1
ATOM 661 C C . ALA A 1 83 ? -7.805 8.297 -4.434 1 96.5 83 ALA A C 1
ATOM 663 O O . ALA A 1 83 ? -8.398 8.477 -5.496 1 96.5 83 ALA A O 1
ATOM 664 N N . ALA A 1 84 ? -7.574 9.242 -3.588 1 97.19 84 ALA A N 1
ATOM 665 C CA . ALA A 1 84 ? -7.98 10.625 -3.848 1 97.19 84 ALA A CA 1
ATOM 666 C C . ALA A 1 84 ? -7.152 11.234 -4.973 1 97.19 84 ALA A C 1
ATOM 668 O O . ALA A 1 84 ? -7.68 11.977 -5.809 1 97.19 84 ALA A O 1
ATOM 669 N N . ARG A 1 85 ? -5.848 10.961 -5.004 1 96.25 85 ARG A N 1
ATOM 670 C CA . ARG A 1 85 ? -4.945 11.367 -6.074 1 96.25 85 ARG A CA 1
ATOM 671 C C . ARG A 1 85 ? -3.99 10.242 -6.445 1 96.25 85 ARG A C 1
ATOM 673 O O . ARG A 1 85 ? -3.52 9.508 -5.574 1 96.25 85 ARG A O 1
ATOM 680 N N . ILE A 1 86 ? -3.719 10.211 -7.762 1 95.75 86 ILE A N 1
ATOM 681 C CA . ILE A 1 86 ? -2.768 9.266 -8.336 1 95.75 86 ILE A CA 1
ATOM 682 C C . ILE A 1 86 ? -1.833 9.992 -9.297 1 95.75 86 ILE A C 1
ATOM 684 O O . ILE A 1 86 ? -2.289 10.648 -10.234 1 95.75 86 ILE A O 1
ATOM 688 N N . ALA A 1 87 ? -0.584 9.891 -9.016 1 92.88 87 ALA A N 1
ATOM 689 C CA . ALA A 1 87 ? 0.371 10.531 -9.914 1 92.88 87 ALA A CA 1
ATOM 690 C C . ALA A 1 87 ? 0.322 9.891 -11.305 1 92.88 87 ALA A C 1
ATOM 692 O O . ALA A 1 87 ? 0.178 8.672 -11.43 1 92.88 87 ALA A O 1
ATOM 693 N N . GLU A 1 88 ? 0.456 10.656 -12.266 1 85.56 88 GLU A N 1
ATOM 694 C CA . GLU A 1 88 ? 0.44 10.172 -13.648 1 85.56 88 GLU A CA 1
ATOM 695 C C . GLU A 1 88 ? 1.729 9.43 -13.984 1 85.56 88 GLU A C 1
ATOM 697 O O . GLU A 1 88 ? 1.713 8.477 -14.766 1 85.56 88 GLU A O 1
ATOM 702 N N . HIS A 1 89 ? 2.816 9.914 -13.438 1 83.94 89 HIS A N 1
ATOM 703 C CA . HIS A 1 89 ? 4.125 9.32 -13.68 1 83.94 89 HIS A CA 1
ATOM 704 C C . HIS A 1 89 ? 4.801 8.93 -12.367 1 83.94 89 HIS A C 1
ATOM 706 O O . HIS A 1 89 ? 5.09 9.781 -11.531 1 83.94 89 HIS A O 1
ATOM 712 N N . ILE A 1 90 ? 4.871 7.672 -12.109 1 81.56 90 ILE A N 1
ATOM 713 C CA . ILE A 1 90 ? 5.492 7.184 -10.883 1 81.56 90 ILE A CA 1
ATOM 714 C C . ILE A 1 90 ? 6.934 6.766 -11.156 1 81.56 90 ILE A C 1
ATOM 716 O O . ILE A 1 90 ? 7.797 6.879 -10.289 1 81.56 90 ILE A O 1
ATOM 720 N N . THR A 1 91 ? 7.293 6.285 -12.383 1 68.62 91 THR A N 1
ATOM 721 C CA . THR A 1 91 ? 8.617 5.754 -12.695 1 68.62 91 THR A CA 1
ATOM 722 C C . THR A 1 91 ? 9.609 6.883 -12.953 1 68.62 91 THR A C 1
ATOM 724 O O . THR A 1 91 ? 10.812 6.648 -13.039 1 68.62 91 THR A O 1
ATOM 727 N N . GLU A 1 92 ? 9.062 8.156 -13.258 1 51.84 92 GLU A N 1
ATOM 728 C CA . GLU A 1 92 ? 10.023 9.172 -13.68 1 51.84 92 GLU A CA 1
ATOM 729 C C . GLU A 1 92 ? 10.734 9.789 -12.477 1 51.84 92 GLU A C 1
ATOM 731 O O . GLU A 1 92 ? 10.117 10.039 -11.438 1 51.84 92 GLU A O 1
ATOM 736 N N . MET B 1 1 ? 10.469 2.643 -2.627 1 97.06 1 MET B N 1
ATOM 737 C CA . MET B 1 1 ? 9.062 3.008 -2.48 1 97.06 1 MET B CA 1
ATOM 738 C C . MET B 1 1 ? 8.555 2.672 -1.083 1 97.06 1 MET B C 1
ATOM 740 O O . MET B 1 1 ? 9.141 1.843 -0.386 1 97.06 1 MET B O 1
ATOM 744 N N . PHE B 1 2 ? 7.52 3.4 -0.655 1 98.69 2 PHE B N 1
ATOM 745 C CA . PHE B 1 2 ? 7 3.213 0.693 1 98.69 2 PHE B CA 1
ATOM 746 C C . PHE B 1 2 ? 5.477 3.154 0.683 1 98.69 2 PHE B C 1
ATOM 748 O O . PHE B 1 2 ? 4.828 3.863 -0.091 1 98.69 2 PHE B O 1
ATOM 755 N N . ILE B 1 3 ? 4.926 2.309 1.541 1 98.62 3 ILE B N 1
ATOM 756 C CA . ILE B 1 3 ? 3.52 2.359 1.932 1 98.62 3 ILE B CA 1
ATOM 757 C C . ILE B 1 3 ? 3.398 2.924 3.346 1 98.62 3 ILE B C 1
ATOM 759 O O . ILE B 1 3 ? 4.07 2.457 4.266 1 98.62 3 ILE B O 1
ATOM 763 N N . VAL B 1 4 ? 2.59 3.889 3.453 1 98.88 4 VAL B N 1
ATOM 764 C CA . VAL B 1 4 ? 2.361 4.52 4.75 1 98.88 4 VAL B CA 1
ATOM 765 C C . VAL B 1 4 ? 0.902 4.344 5.16 1 98.88 4 VAL B C 1
ATOM 767 O O . VAL B 1 4 ? -0.007 4.734 4.426 1 98.88 4 VAL B O 1
ATOM 770 N N . ASP B 1 5 ? 0.706 3.707 6.23 1 98.62 5 ASP B N 1
ATOM 771 C CA . ASP B 1 5 ? -0.605 3.668 6.871 1 98.62 5 ASP B CA 1
ATOM 772 C C . ASP B 1 5 ? -0.741 4.777 7.914 1 98.62 5 ASP B C 1
ATOM 774 O O . ASP B 1 5 ? 0.081 4.887 8.828 1 98.62 5 ASP B O 1
ATOM 778 N N . ALA B 1 6 ? -1.697 5.57 7.758 1 98.81 6 ALA B N 1
ATOM 779 C CA . ALA B 1 6 ? -1.951 6.684 8.672 1 98.81 6 ALA B CA 1
ATOM 780 C C . ALA B 1 6 ? -3.158 6.398 9.562 1 98.81 6 ALA B C 1
ATOM 782 O O . ALA B 1 6 ? -4.305 6.496 9.109 1 98.81 6 ALA B O 1
ATOM 783 N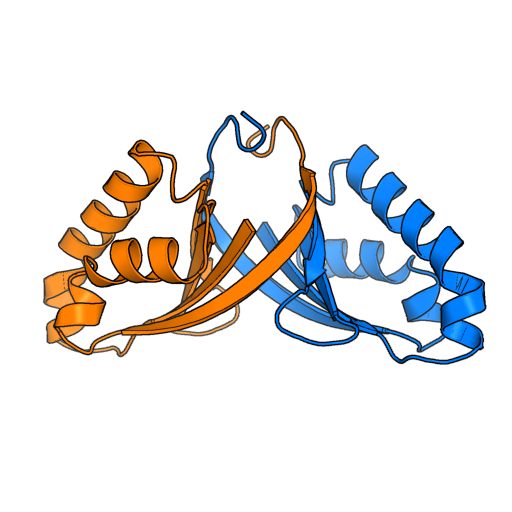 N . LYS B 1 7 ? -2.926 6.129 10.789 1 98.81 7 LYS B N 1
ATOM 784 C CA . LYS B 1 7 ? -4.004 5.961 11.758 1 98.81 7 LYS B CA 1
ATOM 785 C C . LYS B 1 7 ? -4.363 7.285 12.422 1 98.81 7 LYS B C 1
ATOM 787 O O . LYS B 1 7 ? -3.57 7.84 13.188 1 98.81 7 LYS B O 1
ATOM 792 N N . VAL B 1 8 ? -5.547 7.73 12.18 1 98.75 8 VAL B N 1
ATOM 793 C CA . VAL B 1 8 ? -5.965 9.047 12.648 1 98.75 8 VAL B CA 1
ATOM 794 C C . VAL B 1 8 ? -6.848 8.906 13.883 1 98.75 8 VAL B C 1
ATOM 796 O O . VAL B 1 8 ? -7.738 8.055 13.922 1 98.75 8 VAL B O 1
ATOM 799 N N . THR B 1 9 ? -6.586 9.664 14.891 1 98.44 9 THR B N 1
ATOM 800 C CA . THR B 1 9 ? -7.406 9.711 16.094 1 98.44 9 THR B CA 1
ATOM 801 C C . THR B 1 9 ? -8.555 10.703 15.93 1 98.44 9 THR B C 1
ATOM 803 O O . THR B 1 9 ? -8.328 11.914 15.828 1 98.44 9 THR B O 1
ATOM 806 N N . PRO B 1 10 ? -9.695 10.148 15.953 1 97.75 10 PRO B N 1
ATOM 807 C CA . PRO B 1 10 ? -10.82 11.07 15.781 1 97.75 10 PRO B CA 1
ATOM 808 C C . PRO B 1 10 ? -11 12.023 16.953 1 97.75 10 PRO B C 1
ATOM 810 O O . PRO B 1 10 ? -10.633 11.688 18.094 1 97.75 10 PRO B O 1
ATOM 813 N N . GLY B 1 11 ? -11.562 13.203 16.703 1 97.69 11 GLY B N 1
ATOM 814 C CA . GLY B 1 11 ? -11.836 14.195 17.734 1 97.69 11 GLY B CA 1
ATOM 815 C C . GLY B 1 11 ? -11.945 15.609 17.188 1 97.69 11 GLY B C 1
ATOM 816 O O . GLY B 1 11 ? -11.797 15.82 15.977 1 97.69 11 GLY B O 1
ATOM 817 N N . GLU B 1 12 ? -12.219 16.484 18.062 1 97.81 12 GLU B N 1
ATOM 818 C CA . GLU B 1 12 ? -12.398 17.875 17.672 1 97.81 12 GLU B CA 1
ATOM 819 C C . GLU B 1 12 ? -11.117 18.469 17.078 1 97.81 12 GLU B C 1
ATOM 821 O O . GLU B 1 12 ? -11.156 19.203 16.094 1 97.81 12 GLU B O 1
ATOM 826 N N . GLN B 1 13 ? -10.031 18.094 17.656 1 98.06 13 GLN B N 1
ATOM 827 C CA . GLN B 1 13 ? -8.758 18.594 17.141 1 98.06 13 GLN B CA 1
ATOM 828 C C . GLN B 1 13 ? -8.5 18.109 15.727 1 98.06 13 GLN B C 1
ATOM 830 O O . GLN B 1 13 ? -8.102 18.891 14.859 1 98.06 13 GLN B O 1
ATOM 835 N N . THR B 1 14 ? -8.719 16.859 15.539 1 98.31 14 THR B N 1
ATOM 836 C CA . THR B 1 14 ? -8.57 16.281 14.203 1 98.31 14 THR B CA 1
ATOM 837 C C . THR B 1 14 ? -9.484 17 13.203 1 98.31 14 THR B C 1
ATOM 839 O O . THR B 1 14 ? -9.039 17.406 12.133 1 98.31 14 THR B O 1
ATOM 842 N N . ARG B 1 15 ? -10.688 17.234 13.641 1 97.75 15 ARG B N 1
ATOM 843 C CA . ARG B 1 15 ? -11.664 17.859 12.75 1 97.75 15 ARG B CA 1
ATOM 844 C C . ARG B 1 15 ? -11.227 19.266 12.375 1 97.75 15 ARG B C 1
ATOM 846 O O . ARG B 1 15 ? -11.469 19.719 11.25 1 97.75 15 ARG B O 1
ATOM 853 N N . SER B 1 16 ? -10.641 19.891 13.281 1 98.12 16 SER B N 1
ATOM 854 C CA . SER B 1 16 ? -10.211 21.266 13.047 1 98.12 16 SER B CA 1
ATOM 855 C C . SER B 1 16 ? -8.992 21.312 12.133 1 98.12 16 SER B C 1
ATOM 857 O O . SER B 1 16 ? -8.695 22.359 11.547 1 98.12 16 SER B O 1
ATOM 859 N N . LEU B 1 17 ? -8.273 20.188 11.938 1 98.5 17 LEU B N 1
ATOM 860 C CA . LEU B 1 17 ? -6.992 20.188 11.234 1 98.5 17 LEU B CA 1
ATOM 861 C C . LEU B 1 17 ? -7.094 19.422 9.914 1 98.5 17 LEU B C 1
ATOM 863 O O . LEU B 1 17 ? -6.141 19.406 9.125 1 98.5 17 LEU B O 1
ATOM 867 N N . ILE B 1 18 ? -8.188 18.891 9.609 1 97.75 18 ILE B N 1
ATOM 868 C CA . ILE B 1 18 ? -8.328 17.984 8.484 1 97.75 18 ILE B CA 1
ATOM 869 C C . ILE B 1 18 ? -8.055 18.734 7.18 1 97.75 18 ILE B C 1
ATOM 871 O O . ILE B 1 18 ? -7.402 18.203 6.277 1 97.75 18 ILE B O 1
ATOM 875 N N . SER B 1 19 ? -8.586 19.969 7.066 1 98.19 19 SER B N 1
ATOM 876 C CA . SER B 1 19 ? -8.367 20.75 5.848 1 98.19 19 SER B CA 1
ATOM 877 C C . SER B 1 19 ? -6.887 21.031 5.633 1 98.19 19 SER B C 1
ATOM 879 O O . SER B 1 19 ? -6.387 20.938 4.508 1 98.19 19 SER B O 1
ATOM 881 N N . VAL B 1 20 ? -6.168 21.344 6.629 1 98.38 20 VAL B N 1
ATOM 882 C CA . VAL B 1 20 ? -4.742 21.641 6.527 1 98.38 20 VAL B CA 1
ATOM 883 C C . VAL B 1 20 ? -3.965 20.359 6.262 1 98.38 20 VAL B C 1
ATOM 885 O O . VAL B 1 20 ? -2.965 20.375 5.539 1 98.38 20 VAL B O 1
ATOM 888 N N . HIS B 1 21 ? -4.402 19.312 6.879 1 98.62 21 HIS B N 1
ATOM 889 C CA . HIS B 1 21 ? -3.834 18 6.578 1 98.62 21 HIS B CA 1
ATOM 890 C C . HIS B 1 21 ? -3.975 17.672 5.094 1 98.62 21 HIS B C 1
ATOM 892 O O . HIS B 1 21 ? -3.014 17.219 4.461 1 98.62 21 HIS B O 1
ATOM 898 N N . GLU B 1 22 ? -5.121 17.922 4.574 1 98.25 22 GLU B N 1
ATOM 899 C CA . GLU B 1 22 ? -5.352 17.672 3.154 1 98.25 22 GLU B CA 1
ATOM 900 C C . GLU B 1 22 ? -4.441 18.531 2.283 1 98.25 22 GLU B C 1
ATOM 902 O O . GLU B 1 22 ? -3.928 18.062 1.264 1 98.25 22 GLU B O 1
ATOM 907 N N . GLU B 1 23 ? -4.277 19.766 2.648 1 98.75 23 GLU B N 1
ATOM 908 C CA . GLU B 1 23 ? -3.361 20.656 1.938 1 98.75 23 GLU B CA 1
ATOM 909 C C . GLU B 1 23 ? -1.934 20.109 1.973 1 98.75 23 GLU B C 1
ATOM 911 O O . GLU B 1 23 ? -1.223 20.156 0.967 1 98.75 23 GLU B O 1
ATOM 916 N N . PHE B 1 24 ? -1.587 19.625 3.125 1 98.88 24 PHE B N 1
ATOM 917 C CA . PHE B 1 24 ? -0.278 19 3.287 1 98.88 24 PHE B CA 1
ATOM 918 C C . PHE B 1 24 ? -0.111 17.828 2.32 1 98.88 24 PHE B C 1
ATOM 920 O O . PHE B 1 24 ? 0.897 17.75 1.616 1 98.88 24 PHE B O 1
ATOM 927 N N . LEU B 1 25 ? -1.093 16.938 2.25 1 98.81 25 LEU B N 1
ATOM 928 C CA . LEU B 1 25 ? -1.04 15.781 1.358 1 98.81 25 LEU B CA 1
ATOM 929 C C . LEU B 1 25 ? -0.901 16.219 -0.094 1 98.81 25 LEU B C 1
ATOM 931 O O . LEU B 1 25 ? -0.066 15.695 -0.832 1 98.81 25 LEU B O 1
ATOM 935 N N . ASN B 1 26 ? -1.707 17.219 -0.415 1 98.69 26 ASN B N 1
ATOM 936 C CA . ASN B 1 26 ? -1.676 17.719 -1.783 1 98.69 26 ASN B CA 1
ATOM 937 C C . ASN B 1 26 ? -0.322 18.344 -2.123 1 98.69 26 ASN B C 1
ATOM 939 O O . ASN B 1 26 ? 0.19 18.156 -3.229 1 98.69 26 ASN B O 1
ATOM 943 N N . LYS B 1 27 ? 0.213 19.078 -1.189 1 98.75 27 LYS B N 1
ATOM 944 C CA . LYS B 1 27 ? 1.521 19.703 -1.4 1 98.75 27 LYS B CA 1
ATOM 945 C C . LYS B 1 27 ? 2.592 18.641 -1.647 1 98.75 27 LYS B C 1
ATOM 947 O O . LYS B 1 27 ? 3.373 18.75 -2.594 1 98.75 27 LYS B O 1
ATOM 952 N N . LYS B 1 28 ? 2.654 17.641 -0.812 1 98.62 28 LYS B N 1
ATOM 953 C CA . LYS B 1 28 ? 3.648 16.578 -0.949 1 98.62 28 LYS B CA 1
ATOM 954 C C . LYS B 1 28 ? 3.443 15.797 -2.242 1 98.62 28 LYS B C 1
ATOM 956 O O . LYS B 1 28 ? 4.406 15.328 -2.852 1 98.62 28 LYS B O 1
ATOM 961 N N . PHE B 1 29 ? 2.197 15.648 -2.639 1 98.31 29 PHE B N 1
ATOM 962 C CA . PHE B 1 29 ? 1.874 15.039 -3.922 1 98.31 29 PHE B CA 1
ATOM 963 C C . PHE B 1 29 ? 2.422 15.867 -5.074 1 98.31 29 PHE B C 1
ATOM 965 O O . PHE B 1 29 ? 3.086 15.344 -5.969 1 98.31 29 PHE B O 1
ATOM 972 N N . ASP B 1 30 ? 2.211 17.156 -5 1 97.56 30 ASP B N 1
ATOM 973 C CA . ASP B 1 30 ? 2.65 18.062 -6.051 1 97.56 30 ASP B CA 1
ATOM 974 C C . ASP B 1 30 ? 4.176 18.125 -6.121 1 97.56 30 ASP B C 1
ATOM 976 O O . ASP B 1 30 ? 4.742 18.359 -7.191 1 97.56 30 ASP B O 1
ATOM 980 N N . GLU B 1 31 ? 4.801 17.891 -5.008 1 97.25 31 GLU B N 1
ATOM 981 C CA . GLU B 1 31 ? 6.258 17.859 -4.945 1 97.25 31 GLU B CA 1
ATOM 982 C C . GLU B 1 31 ? 6.809 16.547 -5.488 1 97.25 31 GLU B C 1
ATOM 984 O O . GLU B 1 31 ? 8.023 16.391 -5.648 1 97.25 31 GLU B O 1
ATOM 989 N N . GLY B 1 32 ? 5.988 15.57 -5.695 1 96 32 GLY B N 1
ATOM 990 C CA . GLY B 1 32 ? 6.387 14.297 -6.273 1 96 32 GLY B CA 1
ATOM 991 C C . GLY B 1 32 ? 6.781 13.266 -5.227 1 96 32 GLY B C 1
ATOM 992 O O . GLY B 1 32 ? 7.25 12.18 -5.566 1 96 32 GLY B O 1
ATOM 993 N N . ILE B 1 33 ? 6.602 13.586 -3.982 1 97.69 33 ILE B N 1
ATOM 994 C CA . ILE B 1 33 ? 6.98 12.703 -2.887 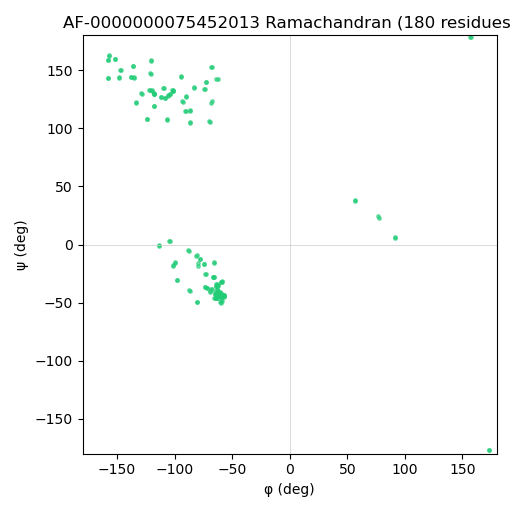1 97.69 33 ILE B CA 1
ATOM 995 C C . ILE B 1 33 ? 5.898 11.641 -2.686 1 97.69 33 ILE B C 1
ATOM 997 O O . ILE B 1 33 ? 6.203 10.453 -2.566 1 97.69 33 ILE B O 1
ATOM 1001 N N . PHE B 1 34 ? 4.629 12.133 -2.609 1 98.44 34 PHE B N 1
ATOM 1002 C CA . PHE B 1 34 ? 3.508 11.195 -2.598 1 98.44 34 PHE B CA 1
ATOM 1003 C C . PHE B 1 34 ? 3.031 10.906 -4.016 1 98.44 34 PHE B C 1
ATOM 1005 O O . PHE B 1 34 ? 2.76 11.828 -4.785 1 98.44 34 PHE B O 1
ATOM 1012 N N . VAL B 1 35 ? 2.947 9.656 -4.336 1 97.06 35 VAL B N 1
ATOM 1013 C CA . VAL B 1 35 ? 2.527 9.32 -5.691 1 97.06 35 VAL B CA 1
ATOM 1014 C C . VAL B 1 35 ? 1.059 8.898 -5.691 1 97.06 35 VAL B C 1
ATOM 1016 O O . VAL B 1 35 ? 0.412 8.883 -6.738 1 97.06 35 VAL B O 1
ATOM 1019 N N . MET B 1 36 ? 0.561 8.547 -4.504 1 97.62 36 MET B N 1
ATOM 1020 C CA . MET B 1 36 ? -0.841 8.195 -4.297 1 97.62 36 MET B CA 1
ATOM 1021 C C . MET B 1 36 ? -1.239 8.375 -2.836 1 97.62 36 MET B C 1
ATOM 1023 O O . MET B 1 36 ? -0.448 8.094 -1.934 1 97.62 36 MET B O 1
ATOM 1027 N N . PHE B 1 37 ? -2.412 8.812 -2.633 1 98.56 37 PHE B N 1
ATOM 1028 C CA . PHE B 1 37 ? -2.93 8.828 -1.269 1 98.56 37 PHE B CA 1
ATOM 1029 C C . PHE B 1 37 ? -4.453 8.844 -1.269 1 98.56 37 PHE B C 1
ATOM 1031 O O . PHE B 1 37 ? -5.078 9.195 -2.271 1 98.56 37 PHE B O 1
ATOM 1038 N N . GLY B 1 38 ? -5.004 8.422 -0.154 1 98.31 38 GLY B N 1
ATOM 1039 C CA . GLY B 1 38 ? -6.449 8.414 -0.007 1 98.31 38 GLY B CA 1
ATOM 1040 C C . GLY B 1 38 ? -6.914 7.75 1.274 1 98.31 38 GLY B C 1
ATOM 1041 O O . GLY B 1 38 ? -6.098 7.324 2.092 1 98.31 38 GLY B O 1
ATOM 1042 N N . LEU B 1 39 ? -8.195 7.656 1.442 1 98.19 39 LEU B N 1
ATOM 1043 C CA . LEU B 1 39 ? -8.805 7.09 2.645 1 98.19 39 LEU B CA 1
ATOM 1044 C C . LEU B 1 39 ? -8.867 5.57 2.555 1 98.19 39 LEU B C 1
ATOM 1046 O O . LEU B 1 39 ? -9.203 5.02 1.502 1 98.19 39 LEU B O 1
ATOM 1050 N N . ASN B 1 40 ? -8.484 4.895 3.645 1 98.5 40 ASN B N 1
ATOM 1051 C CA . ASN B 1 40 ? -8.656 3.449 3.742 1 98.5 40 ASN B CA 1
ATOM 1052 C C . ASN B 1 40 ? -10.117 3.07 3.965 1 98.5 40 ASN B C 1
ATOM 1054 O O . ASN B 1 40 ? -10.812 3.701 4.762 1 98.5 40 ASN B O 1
ATOM 1058 N N . LYS B 1 41 ? -10.555 2.139 3.262 1 98 41 LYS B N 1
ATOM 1059 C CA . LYS B 1 41 ? -11.961 1.748 3.342 1 98 41 LYS B CA 1
ATOM 1060 C C . LYS B 1 41 ? -12.141 0.512 4.219 1 98 41 LYS B C 1
ATOM 1062 O O . LYS B 1 41 ? -13.258 0.18 4.613 1 98 41 LYS B O 1
ATOM 1067 N N . THR B 1 42 ? -11.016 -0.171 4.477 1 98 42 THR B N 1
ATOM 1068 C CA . THR B 1 42 ? -11.039 -1.385 5.285 1 98 42 THR B CA 1
ATOM 1069 C C . THR B 1 42 ? -10.922 -1.049 6.77 1 98 42 THR B C 1
ATOM 1071 O O . THR B 1 42 ? -11.609 -1.647 7.602 1 98 42 THR B O 1
ATOM 1074 N N . LEU B 1 43 ? -10.078 -0.082 7.113 1 96.88 43 LEU B N 1
ATOM 1075 C CA . LEU B 1 43 ? -9.828 0.346 8.484 1 96.88 43 LEU B CA 1
ATOM 1076 C C . LEU B 1 43 ? -10.422 1.728 8.742 1 96.88 43 LEU B C 1
ATOM 1078 O O . LEU B 1 43 ? -10.258 2.641 7.93 1 96.88 43 LEU B O 1
ATOM 1082 N N . GLU B 1 44 ? -11.094 1.923 9.844 1 96.88 44 GLU B N 1
ATOM 1083 C CA . GLU B 1 44 ? -11.672 3.213 10.195 1 96.88 44 GLU B CA 1
ATOM 1084 C C . GLU B 1 44 ? -10.594 4.215 10.602 1 96.88 44 GLU B C 1
ATOM 1086 O O . GLU B 1 44 ? -9.633 3.852 11.281 1 96.88 44 GLU B O 1
ATOM 1091 N N . TRP B 1 45 ? -10.82 5.398 10.141 1 97.81 45 TRP B N 1
ATOM 1092 C CA . TRP B 1 45 ? -9.938 6.508 10.492 1 97.81 45 TRP B CA 1
ATOM 1093 C C . TRP B 1 45 ? -8.5 6.195 10.109 1 97.81 45 TRP B C 1
ATOM 1095 O O . TRP B 1 45 ? -7.574 6.441 10.891 1 97.81 45 TRP B O 1
ATOM 1105 N N . HIS B 1 46 ? -8.391 5.559 8.992 1 98.62 46 HIS B N 1
ATOM 1106 C CA . HIS B 1 46 ? -7.066 5.305 8.43 1 98.62 46 HIS B CA 1
ATOM 1107 C C . HIS B 1 46 ? -6.934 5.918 7.039 1 98.62 46 HIS B C 1
ATOM 1109 O O . HIS B 1 46 ? -7.914 5.992 6.293 1 98.62 46 HIS B O 1
ATOM 1115 N N . GLY B 1 47 ? -5.762 6.355 6.695 1 98.56 47 GLY B N 1
ATOM 1116 C CA . GLY B 1 47 ? -5.375 6.75 5.352 1 98.56 47 GLY B CA 1
ATOM 1117 C C . GLY B 1 47 ? -4.211 5.945 4.801 1 98.56 47 GLY B C 1
ATOM 1118 O O . GLY B 1 47 ? -3.471 5.32 5.562 1 98.56 47 GLY B O 1
ATOM 1119 N N . THR B 1 48 ? -4.141 5.957 3.541 1 98.69 48 THR B N 1
ATOM 1120 C CA . THR B 1 48 ? -3.072 5.258 2.838 1 98.69 48 THR B CA 1
ATOM 1121 C C . THR B 1 48 ? -2.283 6.223 1.957 1 98.69 48 THR B C 1
ATOM 1123 O O . THR B 1 48 ? -2.867 7.035 1.239 1 98.69 48 THR B O 1
ATOM 1126 N N . ILE B 1 49 ? -1.01 6.145 2.051 1 98.81 49 ILE B N 1
ATOM 1127 C CA . ILE B 1 49 ? -0.102 6.918 1.211 1 98.81 49 ILE B CA 1
ATOM 1128 C C . ILE B 1 49 ? 0.929 5.992 0.573 1 98.81 49 ILE B C 1
ATOM 1130 O O . ILE B 1 49 ? 1.508 5.137 1.249 1 98.81 49 ILE B O 1
ATOM 1134 N N . ILE B 1 50 ? 1.118 6.066 -0.677 1 98.5 50 ILE B N 1
ATOM 1135 C CA . ILE B 1 50 ? 2.277 5.5 -1.358 1 98.5 50 ILE B CA 1
ATOM 1136 C C . ILE B 1 50 ? 3.254 6.613 -1.729 1 98.5 50 ILE B C 1
ATOM 1138 O O . ILE B 1 50 ? 2.857 7.625 -2.312 1 98.5 50 ILE B O 1
ATOM 1142 N N . ALA B 1 51 ? 4.496 6.445 -1.378 1 98.5 51 ALA B N 1
ATOM 1143 C CA . ALA B 1 51 ? 5.449 7.547 -1.487 1 98.5 51 ALA B CA 1
ATOM 1144 C C . ALA B 1 51 ? 6.773 7.074 -2.082 1 98.5 51 ALA B C 1
ATOM 1146 O O . ALA B 1 51 ? 7.102 5.887 -2.016 1 98.5 51 ALA B O 1
ATOM 1147 N N . LYS B 1 52 ? 7.473 7.988 -2.703 1 96.88 52 LYS B N 1
ATOM 1148 C CA . LYS B 1 52 ? 8.852 7.848 -3.16 1 96.88 52 LYS B CA 1
ATOM 1149 C C . LYS B 1 52 ? 9.789 8.75 -2.365 1 96.88 52 LYS B C 1
ATOM 1151 O O . LYS B 1 52 ? 9.539 9.953 -2.23 1 96.88 52 LYS B O 1
ATOM 1156 N N . ALA B 1 53 ? 10.805 8.195 -1.826 1 96.56 53 ALA B N 1
ATOM 1157 C CA . ALA B 1 53 ? 11.844 8.961 -1.137 1 96.56 53 ALA B CA 1
ATOM 1158 C C . ALA B 1 53 ? 13.195 8.242 -1.214 1 96.56 53 ALA B C 1
ATOM 1160 O O . ALA B 1 53 ? 13.242 7.023 -1.389 1 96.56 53 ALA B O 1
ATOM 1161 N N . GLU B 1 54 ? 14.266 8.969 -1.017 1 96.19 54 GLU B N 1
ATOM 1162 C CA . GLU B 1 54 ? 15.609 8.406 -1.126 1 96.19 54 GLU B CA 1
ATOM 1163 C C . GLU B 1 54 ? 15.93 7.504 0.06 1 96.19 54 GLU B C 1
ATOM 1165 O O . GLU B 1 54 ? 16.844 6.688 -0.007 1 96.19 54 GLU B O 1
ATOM 1170 N N . SER B 1 55 ? 15.25 7.762 1.193 1 97.69 55 SER B N 1
ATOM 1171 C CA . SER B 1 55 ? 15.453 6.977 2.404 1 97.69 55 SER B CA 1
ATOM 1172 C C . SER B 1 55 ? 14.242 7.066 3.33 1 97.69 55 SER B C 1
ATOM 1174 O O . SER B 1 55 ? 13.391 7.938 3.156 1 97.69 55 SER B O 1
ATOM 1176 N N . LEU B 1 56 ? 14.18 6.145 4.242 1 98.06 56 LEU B N 1
ATOM 1177 C CA . LEU B 1 56 ? 13.156 6.199 5.277 1 98.06 56 LEU B CA 1
ATOM 1178 C C . LEU B 1 56 ? 13.227 7.512 6.051 1 98.06 56 LEU B C 1
ATOM 1180 O O . LEU B 1 56 ? 12.203 8.125 6.34 1 98.06 56 LEU B O 1
ATOM 1184 N N . GLU B 1 57 ? 14.453 7.938 6.398 1 98.5 57 GLU B N 1
ATOM 1185 C CA . GLU B 1 57 ? 14.656 9.172 7.148 1 98.5 57 GLU B CA 1
ATOM 1186 C C . GLU B 1 57 ? 14.094 10.375 6.391 1 98.5 57 GLU B C 1
ATOM 1188 O O . GLU B 1 57 ? 13.414 11.219 6.973 1 98.5 57 GLU B O 1
ATOM 1193 N N . THR B 1 58 ? 14.375 10.438 5.09 1 98.62 58 THR B N 1
ATOM 1194 C CA . THR B 1 58 ? 13.875 11.523 4.262 1 98.62 58 THR B CA 1
ATOM 1195 C C . THR B 1 58 ? 12.344 11.539 4.258 1 98.62 58 THR B C 1
ATOM 1197 O O . THR B 1 58 ? 11.727 12.602 4.391 1 98.62 58 THR B O 1
ATOM 1200 N N . LEU B 1 59 ? 11.75 10.344 4.129 1 98.81 59 LEU B N 1
ATOM 1201 C CA 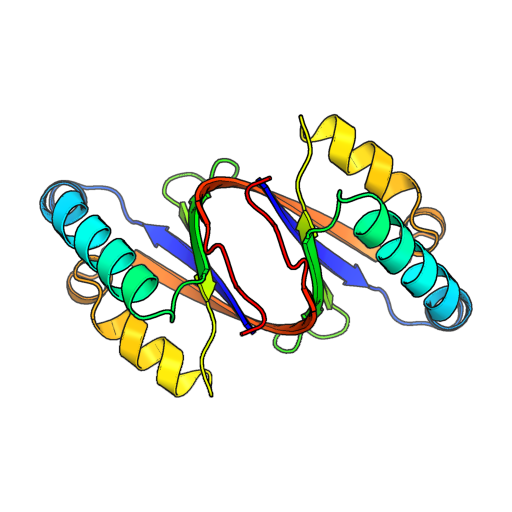. LEU B 1 59 ? 10.289 10.273 4.145 1 98.81 59 LEU B CA 1
ATOM 1202 C C . LEU B 1 59 ? 9.742 10.742 5.484 1 98.81 59 LEU B C 1
ATOM 1204 O O . LEU B 1 59 ? 8.75 11.477 5.531 1 98.81 59 LEU B O 1
ATOM 1208 N N . GLN B 1 60 ? 10.375 10.32 6.559 1 98.69 60 GLN B N 1
ATOM 1209 C CA . GLN B 1 60 ? 9.93 10.711 7.898 1 98.69 60 GLN B CA 1
ATOM 1210 C C . GLN B 1 60 ? 10.023 12.219 8.094 1 98.69 60 GLN B C 1
ATOM 1212 O O . GLN B 1 60 ? 9.18 12.812 8.766 1 98.69 60 GLN B O 1
ATOM 1217 N N . GLU B 1 61 ? 11.031 12.836 7.496 1 98.69 61 GLU B N 1
ATOM 1218 C CA . GLU B 1 61 ? 11.141 14.289 7.539 1 98.69 61 GLU B CA 1
ATOM 1219 C C . GLU B 1 61 ? 9.953 14.953 6.848 1 98.69 61 GLU B C 1
ATOM 1221 O O . GLU B 1 61 ? 9.414 15.945 7.344 1 98.69 61 GLU B O 1
ATOM 1226 N N . HIS B 1 62 ? 9.578 14.43 5.715 1 98.81 62 HIS B N 1
ATOM 1227 C CA . HIS B 1 62 ? 8.414 14.953 5.016 1 98.81 62 HIS B CA 1
ATOM 1228 C C . HIS B 1 62 ? 7.141 14.758 5.84 1 98.81 62 HIS B C 1
ATOM 1230 O O . HIS B 1 62 ? 6.344 15.688 5.992 1 98.81 62 HIS B O 1
ATOM 1236 N N . LEU B 1 63 ? 6.969 13.562 6.43 1 98.88 63 LEU B N 1
ATOM 1237 C CA . LEU B 1 63 ? 5.766 13.242 7.195 1 98.88 63 LEU B CA 1
ATOM 1238 C C . LEU B 1 63 ? 5.68 14.102 8.453 1 98.88 63 LEU B C 1
ATOM 1240 O O . LEU B 1 63 ? 4.582 14.414 8.922 1 98.88 63 LEU B O 1
ATOM 1244 N N . ALA B 1 64 ? 6.82 14.508 8.945 1 98.75 64 ALA B N 1
ATOM 1245 C CA . ALA B 1 64 ? 6.883 15.305 10.164 1 98.75 64 ALA B CA 1
ATOM 1246 C C . ALA B 1 64 ? 6.238 16.672 9.953 1 98.75 64 ALA B C 1
ATOM 1248 O O . ALA B 1 64 ? 5.93 17.375 10.922 1 98.75 64 ALA B O 1
ATOM 1249 N N . GLU B 1 65 ? 6.039 17.062 8.742 1 98.75 65 GLU B N 1
ATOM 1250 C CA . GLU B 1 65 ? 5.422 18.344 8.414 1 98.75 65 GLU B CA 1
ATOM 1251 C C . GLU B 1 65 ? 3.9 18.266 8.523 1 98.75 65 GLU B C 1
ATOM 1253 O O . GLU B 1 65 ? 3.219 19.297 8.492 1 98.75 65 GLU B O 1
ATOM 1258 N N . ASP B 1 66 ? 3.307 17.125 8.695 1 98.88 66 ASP B N 1
ATOM 1259 C CA . ASP B 1 66 ? 1.86 16.938 8.773 1 98.88 66 ASP B CA 1
ATOM 1260 C C . ASP B 1 66 ? 1.298 17.562 10.047 1 98.88 66 ASP B C 1
ATOM 1262 O O . ASP B 1 66 ? 1.657 17.156 11.156 1 98.88 66 ASP B O 1
ATOM 1266 N N . PRO B 1 67 ? 0.395 18.453 9.914 1 98.81 67 PRO B N 1
ATOM 1267 C CA . PRO B 1 67 ? -0.194 19.094 11.094 1 98.81 67 PRO B CA 1
ATOM 1268 C C . PRO B 1 67 ? -0.854 18.094 12.039 1 98.81 67 PRO B C 1
ATOM 1270 O O . PRO B 1 67 ? -0.86 18.297 13.25 1 98.81 67 PRO B O 1
ATOM 1273 N N . LEU B 1 68 ? -1.424 16.969 11.555 1 98.81 68 LEU B N 1
ATOM 1274 C CA . LEU B 1 68 ? -2.035 15.969 12.414 1 98.81 68 LEU B CA 1
ATOM 1275 C C . LEU B 1 68 ? -0.976 15.25 13.25 1 98.81 68 LEU B C 1
ATOM 1277 O O . LEU B 1 68 ? -1.225 14.891 14.398 1 98.81 68 LEU B O 1
ATOM 1281 N N . LEU B 1 69 ? 0.146 15.023 12.594 1 98.81 69 LEU B N 1
ATOM 1282 C CA . LEU B 1 69 ? 1.225 14.391 13.344 1 98.81 69 LEU B CA 1
ATOM 1283 C C . LEU B 1 69 ? 1.729 15.312 14.453 1 98.81 69 LEU B C 1
ATOM 1285 O O . LEU B 1 69 ? 1.901 14.883 15.594 1 98.81 69 LEU B O 1
ATOM 1289 N N . LYS B 1 70 ? 1.935 16.578 14.109 1 98.62 70 LYS B N 1
ATOM 1290 C CA . LYS B 1 70 ? 2.408 17.578 15.062 1 98.62 70 LYS B CA 1
ATOM 1291 C C . LYS B 1 70 ? 1.441 17.719 16.234 1 98.62 70 LYS B C 1
ATOM 1293 O O . LYS B 1 70 ? 1.864 17.938 17.375 1 98.62 70 LYS B O 1
ATOM 1298 N N . ALA B 1 71 ? 0.144 17.516 15.977 1 98.5 71 ALA B N 1
ATOM 1299 C CA . ALA B 1 71 ? -0.897 17.672 16.984 1 98.5 71 ALA B CA 1
ATOM 1300 C C . ALA B 1 71 ? -1.117 16.375 17.766 1 98.5 71 ALA B C 1
ATOM 1302 O O . ALA B 1 71 ? -1.909 16.328 18.703 1 98.5 71 ALA B O 1
ATOM 1303 N N . GLY B 1 72 ? -0.42 15.281 17.328 1 98.44 72 GLY B N 1
ATOM 1304 C CA . GLY B 1 72 ? -0.59 13.992 17.984 1 98.44 72 GLY B CA 1
ATOM 1305 C C . GLY B 1 72 ? -1.876 13.289 17.578 1 98.44 72 GLY B C 1
ATOM 1306 O O . GLY B 1 72 ? -2.393 12.461 18.328 1 98.44 72 GLY B O 1
ATOM 1307 N N . CYS B 1 73 ? -2.461 13.609 16.391 1 98.75 73 CYS B N 1
ATOM 1308 C CA . CYS B 1 73 ? -3.766 13.109 15.969 1 98.75 73 CYS B CA 1
ATOM 1309 C C . CYS B 1 73 ? -3.619 12.008 14.93 1 98.75 73 CYS B C 1
ATOM 1311 O O . CYS B 1 73 ? -4.613 11.492 14.422 1 98.75 73 CYS B O 1
ATOM 1313 N N . VAL B 1 74 ? -2.373 11.633 14.609 1 98.88 74 VAL B N 1
ATOM 1314 C CA . VAL B 1 74 ? -2.172 10.57 13.641 1 98.88 74 VAL B CA 1
ATOM 1315 C C . VAL B 1 74 ? -0.9 9.789 13.977 1 98.88 74 VAL B C 1
ATOM 1317 O O . VAL B 1 74 ? 0.051 10.359 14.523 1 98.88 74 VAL B O 1
ATOM 1320 N N . GLU B 1 75 ? -0.897 8.578 13.773 1 98.75 75 GLU B N 1
ATOM 1321 C CA . GLU B 1 75 ? 0.26 7.691 13.852 1 98.75 75 GLU B CA 1
ATOM 1322 C C . GLU B 1 75 ? 0.545 7.043 12.5 1 98.75 75 GLU B C 1
ATOM 1324 O O . GLU B 1 75 ? -0.357 6.484 11.867 1 98.75 75 GLU B O 1
ATOM 1329 N N . TYR B 1 76 ? 1.823 7.121 12.062 1 98.81 76 TYR B N 1
ATOM 1330 C CA . TYR B 1 76 ? 2.213 6.535 10.781 1 98.81 76 TYR B CA 1
ATOM 1331 C C . TYR B 1 76 ? 2.924 5.199 10.992 1 98.81 76 TYR B C 1
ATOM 1333 O O . TYR B 1 76 ? 3.789 5.078 11.859 1 98.81 76 TYR B O 1
ATOM 1341 N N . SER B 1 77 ? 2.539 4.223 10.281 1 98.44 77 SER B N 1
ATOM 1342 C CA . SER B 1 77 ? 3.303 2.998 10.062 1 98.44 77 SER B CA 1
ATOM 1343 C C . SER B 1 77 ? 3.85 2.934 8.641 1 98.44 77 SER B C 1
ATOM 1345 O O . SER B 1 77 ? 3.105 3.102 7.672 1 98.44 77 SER B O 1
ATOM 1347 N N . ILE B 1 78 ? 5.16 2.732 8.555 1 98.75 78 ILE B N 1
ATOM 1348 C CA . ILE B 1 78 ? 5.82 2.852 7.254 1 98.75 78 ILE B CA 1
ATOM 1349 C C . ILE B 1 78 ? 6.445 1.514 6.867 1 98.75 78 ILE B C 1
ATOM 1351 O O . ILE B 1 78 ? 7.152 0.898 7.668 1 98.75 78 ILE B O 1
ATOM 1355 N N . GLN B 1 79 ? 6.18 1.064 5.707 1 98.38 79 GLN B N 1
ATOM 1356 C CA . GLN B 1 79 ? 6.848 -0.092 5.117 1 98.38 79 GLN B CA 1
ATOM 1357 C C . GLN B 1 79 ? 7.566 0.286 3.828 1 98.38 79 GLN B C 1
ATOM 1359 O O . GLN B 1 79 ? 6.992 0.948 2.961 1 98.38 79 GLN B O 1
ATOM 1364 N N . GLU B 1 80 ? 8.789 -0.143 3.738 1 98.62 80 GLU B N 1
ATOM 1365 C CA . GLU B 1 80 ? 9.57 0.021 2.516 1 98.62 80 GLU B CA 1
ATOM 1366 C C . GLU B 1 80 ? 9.477 -1.217 1.628 1 98.62 80 GLU B C 1
ATOM 1368 O O . GLU B 1 80 ? 9.398 -2.342 2.129 1 98.62 80 GLU B O 1
ATOM 1373 N N . PHE B 1 81 ? 9.461 -0.992 0.329 1 97.69 81 PHE B N 1
ATOM 1374 C CA . PHE B 1 81 ? 9.5 -2.135 -0.576 1 97.69 81 PHE B CA 1
ATOM 1375 C C . PHE B 1 81 ? 10.258 -1.789 -1.853 1 97.69 81 PHE B C 1
ATOM 1377 O O . PHE B 1 81 ? 10.336 -0.621 -2.236 1 97.69 81 PHE B O 1
ATOM 1384 N N . HIS B 1 82 ? 10.844 -2.76 -2.4 1 96.94 82 HIS B N 1
ATOM 1385 C CA . HIS B 1 82 ? 11.453 -2.641 -3.721 1 96.94 82 HIS B CA 1
ATOM 1386 C C . HIS B 1 82 ? 10.438 -2.926 -4.824 1 96.94 82 HIS B C 1
ATOM 1388 O O . HIS B 1 82 ? 10.109 -4.086 -5.082 1 96.94 82 HIS B O 1
ATOM 1394 N N . ALA B 1 83 ? 10.008 -1.885 -5.461 1 96.56 83 ALA B N 1
ATOM 1395 C CA . ALA B 1 83 ? 9.047 -2.049 -6.555 1 96.56 83 ALA B CA 1
ATOM 1396 C C . ALA B 1 83 ? 9.711 -2.699 -7.766 1 96.56 83 ALA B C 1
ATOM 1398 O O . ALA B 1 83 ? 10.477 -2.053 -8.484 1 96.56 83 ALA B O 1
ATOM 1399 N N . ALA B 1 84 ? 9.414 -3.924 -7.992 1 97.19 84 ALA B N 1
ATOM 1400 C CA . ALA B 1 84 ? 9.961 -4.652 -9.133 1 97.19 84 ALA B CA 1
ATOM 1401 C C . ALA B 1 84 ? 9.383 -4.133 -10.445 1 97.19 84 ALA B C 1
ATOM 1403 O O . ALA B 1 84 ? 10.094 -4.02 -11.445 1 97.19 84 ALA B O 1
ATOM 1404 N N . ARG B 1 85 ? 8.094 -3.832 -10.477 1 96.31 85 ARG B N 1
ATOM 1405 C CA . ARG B 1 85 ? 7.414 -3.211 -11.609 1 96.31 85 ARG B CA 1
ATOM 1406 C C . ARG B 1 85 ? 6.449 -2.127 -11.148 1 96.31 85 ARG B C 1
ATOM 1408 O O . ARG B 1 85 ? 5.781 -2.281 -10.117 1 96.31 85 ARG B O 1
ATOM 1415 N N . ILE B 1 86 ? 6.41 -1.087 -12 1 95.75 86 ILE B N 1
ATOM 1416 C CA . ILE B 1 86 ? 5.496 0.031 -11.797 1 95.75 86 ILE B CA 1
ATOM 1417 C C . ILE B 1 86 ? 4.793 0.373 -13.109 1 95.75 86 ILE B C 1
ATOM 1419 O O . ILE B 1 86 ? 5.449 0.634 -14.117 1 95.75 86 ILE B O 1
ATOM 1423 N N . ALA B 1 87 ? 3.502 0.304 -13.062 1 92.94 87 ALA B N 1
ATOM 1424 C CA . ALA B 1 87 ? 2.76 0.654 -14.266 1 92.94 87 ALA B CA 1
ATOM 1425 C C . ALA B 1 87 ? 2.99 2.113 -14.648 1 92.94 87 ALA B C 1
ATOM 1427 O O . ALA B 1 87 ? 3.062 2.984 -13.781 1 92.94 87 ALA B O 1
ATOM 1428 N N . GLU B 1 88 ? 3.072 2.377 -15.859 1 85.88 88 GLU B N 1
ATOM 1429 C CA . GLU B 1 88 ? 3.281 3.732 -16.359 1 85.88 88 GLU B CA 1
ATOM 1430 C C . GLU B 1 88 ? 2.018 4.578 -16.219 1 85.88 88 GLU B C 1
ATOM 1432 O O . GLU B 1 88 ? 2.096 5.785 -15.977 1 85.88 88 GLU B O 1
ATOM 1437 N N . HIS B 1 89 ? 0.894 3.938 -16.422 1 84 89 HIS B N 1
ATOM 1438 C CA . HIS B 1 89 ? -0.397 4.609 -16.328 1 84 89 HIS B CA 1
ATOM 1439 C C . HIS B 1 89 ? -1.305 3.918 -15.32 1 84 89 HIS B C 1
ATOM 1441 O O . HIS B 1 89 ? -1.658 2.75 -15.492 1 84 89 HIS B O 1
ATOM 1447 N N . ILE B 1 90 ? -1.527 4.527 -14.211 1 81.88 90 ILE B N 1
ATOM 1448 C CA . ILE B 1 90 ? -2.373 3.949 -13.172 1 81.88 90 ILE B CA 1
ATOM 1449 C C . ILE B 1 90 ? -3.781 4.531 -13.266 1 81.88 90 ILE B C 1
ATOM 1451 O O . ILE B 1 90 ? -4.762 3.852 -12.953 1 81.88 90 ILE B O 1
ATOM 1455 N N . THR B 1 91 ? -4 5.809 -13.727 1 68.62 91 THR B N 1
ATOM 1456 C CA . THR B 1 91 ? -5.293 6.484 -13.734 1 68.62 91 THR B CA 1
ATOM 1457 C C . THR B 1 91 ? -6.133 6.023 -14.922 1 68.62 91 THR B C 1
ATOM 1459 O O . THR B 1 91 ? -7.32 6.344 -15.008 1 68.62 91 THR B O 1
ATOM 1462 N N . GLU B 1 92 ? -5.484 5.344 -15.961 1 51.72 92 GLU B N 1
ATOM 1463 C CA . GLU B 1 92 ? -6.297 5.086 -17.141 1 51.72 92 GLU B CA 1
ATOM 1464 C C . GLU B 1 92 ? -7.215 3.885 -16.938 1 51.72 92 GLU B C 1
ATOM 1466 O O . GLU B 1 92 ? -6.82 2.895 -16.312 1 51.72 92 GLU B O 1
#

pLDDT: mean 96.81, std 6.22, range [51.72, 98.88]

Sequence (184 aa):
MFIVDAKVTPGEQTRSLISVHEEFLNKKFDEGIFVMFGLNKTLEWHGTIIAKAESLETLQEHLAEDPLLKAGCVEYSIQEFHAARIAEHITEMFIVDAKVTPGEQTRSLISVHEEFLNKKFDEGIFVMFGLNKTLEWHGTIIAKAESLETLQEHLAEDPLLKAGCVEYSIQEFHAARIAEHITE

Nearest PDB structures (foldseek):
  3zo7-assembly1_E  TM=8.039E-01  e=8.242E-05  Rhodococcus opacus
  3znj-assembly3_9  TM=7.803E-01  e=3.053E-04  Rhodococcus opacus
  4fpi-assembly1_E  TM=7.715E-01  e=4.827E-04  Rhodococcus opacus
  3dfe-assembly2_C  TM=5.417E-01  e=4.718E-02  Trichormus variabilis ATCC 29413
  2ia0-assembly1_A  TM=5.490E-01  e=1.515E+00  Pyrococcus furiosus

Radius of gyration: 16.84 Å; Cα contacts (8 Å, |Δi|>4): 363; chains: 2; bounding box: 30×48×36 Å

Secondary structure (DSSP, 8-state):
-EEEEEEE--SHHHHHHHHHHHHHHHHHHHTTSEEEEEEESSSTTEEEEEE--SSHHHHHHHHTT-HHHHTT-EEEEEEEEEEEEE-S-S--/-EEEEEEE--SHHHHHHHHHHHHHHHHHHHTTSEEEEEEESSSTTEEEEEE--SSHHHHHHHHTT-HHHHTT-EEEEEEEEEEEEE-S-S--